Protein AF-B9DJZ1-F1 (afdb_monomer)

Radius of gyration: 31.24 Å; Cα contacts (8 Å, |Δi|>4): 315; chains: 1; bounding box: 60×73×113 Å

Foldseek 3Di:
DDDDDDDDDDDDDDDDPDDDDDDDDDDDDDDDDDDDDDDDDDDDDDDDDDDDDDDDDDDDDDPPDPVVVVVVVVVVVVQQDADDPLRVLLLVLLQLQDPPPDPLDHHLVCCLVQWDKAFDDADPNHTDIAIWGQPAKEFAQPQFVVHAPDDDRNKGKTFIDDRSYPFTWIWIDHQFKIKIFTHPDGHHYPVVGCPDPRMHMDTSVVSCVPVPPVVSSVSSSVRYDYHDPDHDDIDGPVD

Sequence (239 aa):
MKKHQFISLVLGFIVILAGCGKINEQDKENQSSKKTETHQKTTSNKEIDSEKQTTKVSEEENQKKDNIEDKKRKEEIQNNTPLSDQEIKKEVAMMLLNPQLKKQFINGQQLIDGKYPGTWGVEQGKPYEVILEANEYRLSDSRPLPPIYGGPEGMRYFEASPPSGSFATIVGVSREYVCIIGTQSAVVNYEEEINSSLSQQFRVQDLKQNITNQSEINQVMNKITLGNNEVLKPKRIDE

Nearest PDB structures (foldseek):
  7bvh-assembly1_A  TM=5.104E-01  e=4.758E+00  Mycolicibacterium smegmatis MC2 155

Mean predicted aligned error: 16.32 Å

Secondary structure (DSSP, 8-state):
----------------------------------------------------------------SHHHHHHHHHHHHHHTSPPPHHHHHHHHHHHHT-TTS-TTS--HHHHHHTEEEEEEEEETTEEEEEEEE-S-EEEE----SSPPBSPPTT-EEEEEES-SSSSEEEEEE-SSEEEEEEESS---BHHHHHTSTTEEEEEHHHHHHH---HHHHHHHHHHEEE---------BS--

Organism: Staphylococcus carnosus (strain TM300) (NCBI:txid396513)

Solvent-accessible surface area (backbone atoms only — not comparable to full-atom values): 15153 Å² total; per-residue (Å²): 142,82,87,84,81,87,76,86,83,86,82,80,82,82,81,80,84,80,82,80,85,80,84,86,82,82,86,81,90,82,89,80,89,82,83,88,84,88,83,85,88,80,91,88,81,90,82,91,84,87,85,89,82,89,81,89,88,77,90,79,90,85,94,75,64,74,68,54,57,56,48,51,51,49,52,51,55,57,62,66,47,64,74,52,71,69,54,48,36,49,56,50,23,35,52,31,59,36,88,80,54,62,83,69,47,77,38,28,66,31,44,66,72,30,32,42,79,39,73,54,76,66,56,98,89,36,69,39,79,44,55,28,57,26,74,51,38,35,33,15,65,60,65,54,81,62,63,66,39,82,58,68,74,55,52,46,56,20,44,38,22,50,58,51,56,102,34,51,33,38,37,36,44,35,82,60,38,39,34,42,35,52,37,89,65,84,63,46,48,38,66,68,46,57,71,35,93,54,28,45,77,43,50,40,67,58,37,60,70,72,55,67,61,62,68,62,38,50,53,32,26,74,30,46,41,77,48,65,84,75,75,50,72,85,39,64,71,93,114

Structure (mmCIF, N/CA/C/O backbone):
data_AF-B9DJZ1-F1
#
_entry.id   AF-B9DJZ1-F1
#
loop_
_atom_site.group_PDB
_atom_site.id
_atom_site.type_symbol
_atom_site.label_atom_id
_atom_site.label_alt_id
_atom_site.label_comp_id
_atom_site.label_asym_id
_atom_site.label_entity_id
_atom_site.label_seq_id
_atom_site.pdbx_PDB_ins_code
_atom_site.Cartn_x
_atom_site.Cartn_y
_atom_site.Cartn_z
_atom_site.occupancy
_atom_site.B_iso_or_equiv
_atom_site.auth_seq_id
_atom_site.auth_comp_id
_atom_site.auth_asym_id
_atom_site.auth_atom_id
_atom_site.pdbx_PDB_model_num
ATOM 1 N N . MET A 1 1 ? 10.649 -10.522 -57.254 1.00 39.78 1 MET A N 1
ATOM 2 C CA . MET A 1 1 ? 11.953 -11.036 -56.766 1.00 39.78 1 MET A CA 1
ATOM 3 C C . MET A 1 1 ? 12.216 -10.366 -55.421 1.00 39.78 1 MET A C 1
ATOM 5 O O . MET A 1 1 ? 12.102 -9.157 -55.396 1.00 39.78 1 MET A O 1
ATOM 9 N N . LYS A 1 2 ? 12.468 -10.975 -54.262 1.00 43.47 2 LYS A N 1
ATOM 10 C CA . LYS A 1 2 ? 12.562 -12.351 -53.754 1.00 43.47 2 LYS A CA 1
ATOM 11 C C . LYS A 1 2 ? 11.922 -12.303 -52.351 1.00 43.47 2 LYS A C 1
ATOM 13 O O . LYS A 1 2 ? 12.181 -11.362 -51.610 1.00 43.47 2 LYS A O 1
ATOM 18 N N . LYS A 1 3 ? 11.072 -13.272 -52.004 1.00 43.41 3 LYS A N 1
ATOM 19 C CA . LYS A 1 3 ? 10.532 -13.436 -50.645 1.00 43.41 3 LYS A CA 1
ATOM 20 C C . LYS A 1 3 ? 11.503 -14.338 -49.884 1.00 43.41 3 LYS A C 1
ATOM 22 O O . LYS A 1 3 ? 11.683 -15.480 -50.294 1.00 43.41 3 LYS A O 1
ATOM 27 N N . HIS A 1 4 ? 12.133 -13.839 -48.825 1.00 52.62 4 HIS A N 1
ATOM 28 C CA . HIS A 1 4 ? 12.898 -14.681 -47.907 1.00 52.62 4 HIS A CA 1
ATOM 29 C C . HIS A 1 4 ? 11.97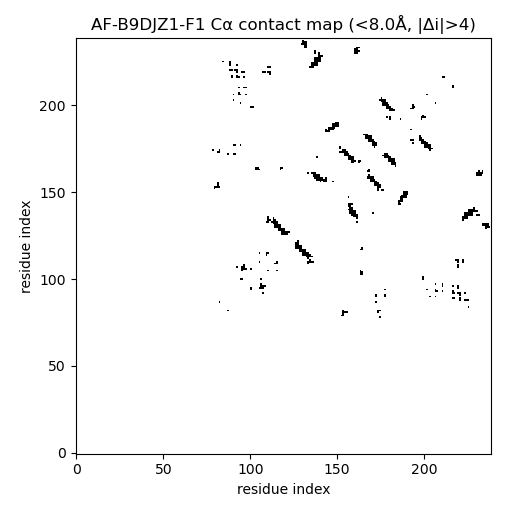2 -15.114 -46.774 1.00 52.62 4 HIS A C 1
ATOM 31 O O . HIS A 1 4 ? 11.590 -14.312 -45.928 1.00 52.62 4 HIS A O 1
ATOM 37 N N . GLN A 1 5 ? 11.563 -16.379 -46.821 1.00 50.19 5 GLN A N 1
ATOM 38 C CA . GLN A 1 5 ? 10.938 -17.056 -45.696 1.00 50.19 5 GLN A CA 1
ATOM 39 C C . GLN A 1 5 ? 12.050 -17.571 -44.785 1.00 50.19 5 GLN A C 1
ATOM 41 O O . GLN A 1 5 ? 12.894 -18.346 -45.229 1.00 50.19 5 GLN A O 1
ATOM 46 N N . PHE A 1 6 ? 12.059 -17.124 -43.532 1.00 54.50 6 PHE A N 1
ATOM 47 C CA . PHE A 1 6 ? 12.869 -17.728 -42.482 1.00 54.50 6 PHE A CA 1
ATOM 48 C C . PHE A 1 6 ? 12.018 -18.783 -41.775 1.00 54.50 6 PHE A C 1
ATOM 50 O O . PHE A 1 6 ? 11.025 -18.472 -41.122 1.00 54.50 6 PHE A O 1
ATOM 57 N N . ILE A 1 7 ? 12.404 -20.038 -41.983 1.00 53.91 7 ILE A N 1
ATOM 58 C CA . ILE A 1 7 ? 11.864 -21.234 -41.343 1.00 53.91 7 ILE A CA 1
ATOM 59 C C . ILE A 1 7 ? 12.799 -21.608 -40.185 1.00 53.91 7 ILE A C 1
ATOM 61 O O . ILE A 1 7 ? 14.007 -21.680 -40.383 1.00 53.91 7 ILE A O 1
ATOM 65 N N . SER A 1 8 ? 12.186 -21.857 -39.022 1.00 47.59 8 SER A N 1
ATOM 66 C CA . SER A 1 8 ? 12.616 -22.655 -37.860 1.00 47.59 8 SER A CA 1
ATOM 67 C C . SER A 1 8 ? 14.035 -22.530 -37.301 1.00 47.59 8 SER A C 1
ATOM 69 O O . SER A 1 8 ? 14.997 -22.947 -37.933 1.00 47.59 8 SER A O 1
ATOM 71 N N . LEU A 1 9 ? 14.108 -22.279 -35.987 1.00 47.25 9 LEU A N 1
ATOM 72 C CA . LEU A 1 9 ? 14.544 -23.338 -35.065 1.00 47.25 9 LEU A CA 1
ATOM 73 C C . LEU A 1 9 ? 14.069 -23.048 -33.629 1.00 47.25 9 LEU A C 1
ATOM 75 O O . LEU A 1 9 ? 14.603 -22.183 -32.941 1.00 47.25 9 LEU A O 1
ATOM 79 N N . VAL A 1 10 ? 13.047 -23.778 -33.179 1.00 50.34 10 VAL A N 1
ATOM 80 C CA . VAL A 1 10 ? 12.665 -23.854 -31.763 1.00 50.34 10 VAL A CA 1
ATOM 81 C C . VAL A 1 10 ? 13.619 -24.847 -31.103 1.00 50.34 10 VAL A C 1
ATOM 83 O O . VAL A 1 10 ? 13.504 -26.052 -31.318 1.00 50.34 10 VAL A O 1
ATOM 86 N N . LEU A 1 11 ? 14.584 -24.347 -30.332 1.00 53.72 11 LEU A N 1
ATOM 87 C CA . LEU A 1 11 ? 15.383 -25.171 -29.427 1.00 53.72 11 LEU A CA 1
ATOM 88 C C . LEU A 1 11 ? 14.584 -25.371 -28.134 1.00 53.72 11 LEU A C 1
ATOM 90 O O . LEU A 1 11 ? 14.497 -24.479 -27.293 1.00 53.72 11 LEU A O 1
ATOM 94 N N . GLY A 1 12 ? 13.967 -26.545 -28.003 1.00 48.62 12 GLY A N 1
ATOM 95 C CA . GLY A 1 12 ? 13.367 -26.999 -26.754 1.00 48.62 12 GLY A CA 1
ATOM 96 C C . GLY A 1 12 ? 14.453 -27.430 -25.772 1.00 48.62 12 GLY A C 1
ATOM 97 O O . GLY A 1 12 ? 15.208 -28.360 -26.050 1.00 48.62 12 GLY A O 1
ATOM 98 N N . PHE A 1 13 ? 14.523 -26.772 -24.617 1.00 51.69 13 PHE A N 1
ATOM 99 C CA . PHE A 1 13 ? 15.303 -27.255 -23.482 1.00 51.69 13 PHE A CA 1
ATOM 100 C C . PHE A 1 13 ? 14.453 -28.244 -22.677 1.00 51.69 13 PHE A C 1
ATOM 102 O O . PHE A 1 13 ? 13.518 -27.856 -21.982 1.00 51.69 13 PHE A O 1
ATOM 109 N N . ILE A 1 14 ? 14.783 -29.533 -22.777 1.00 57.72 14 ILE A N 1
ATOM 110 C CA . ILE A 1 14 ? 14.327 -30.561 -21.836 1.00 57.72 14 ILE A CA 1
ATOM 111 C C . ILE A 1 14 ? 15.231 -30.458 -20.606 1.00 57.72 14 ILE A C 1
ATOM 113 O O . ILE A 1 14 ? 16.405 -30.823 -20.667 1.00 57.72 14 ILE A O 1
ATOM 117 N N . VAL A 1 15 ? 14.700 -29.962 -19.489 1.00 61.41 15 VAL A N 1
ATOM 118 C CA . VAL A 1 15 ? 15.367 -30.071 -18.186 1.00 61.41 15 VAL A CA 1
ATOM 119 C C . VAL A 1 15 ? 14.975 -31.416 -17.580 1.00 61.41 15 VAL A C 1
ATOM 121 O O . VAL A 1 15 ? 13.822 -31.633 -17.214 1.00 61.41 15 VAL A O 1
ATOM 124 N N . ILE A 1 16 ? 15.933 -32.339 -17.502 1.00 55.25 16 ILE A N 1
ATOM 125 C CA . ILE A 1 16 ? 15.782 -33.611 -16.791 1.00 55.25 16 ILE A CA 1
ATOM 126 C C . ILE A 1 16 ? 15.939 -33.325 -15.292 1.00 55.25 16 ILE A C 1
ATOM 128 O O . ILE A 1 16 ? 17.018 -32.950 -14.837 1.00 55.25 16 ILE A O 1
ATOM 132 N N . LEU A 1 17 ? 14.865 -33.519 -14.524 1.00 46.81 17 LEU A N 1
ATOM 133 C CA . LEU A 1 17 ? 14.910 -33.596 -13.064 1.00 46.81 17 LEU A CA 1
ATOM 134 C C . LEU A 1 17 ? 15.586 -34.916 -12.667 1.00 46.81 17 LEU A C 1
ATOM 136 O O . LEU A 1 17 ? 14.957 -35.973 -12.660 1.00 46.81 17 LEU A O 1
ATOM 140 N N . ALA A 1 18 ? 16.876 -34.858 -12.341 1.00 53.06 18 ALA A N 1
ATOM 141 C CA . ALA A 1 18 ? 17.542 -35.935 -11.623 1.00 53.06 18 ALA A CA 1
ATOM 142 C C . ALA A 1 18 ? 17.141 -35.857 -10.144 1.00 53.06 18 ALA A C 1
ATOM 144 O O . ALA A 1 18 ? 17.552 -34.957 -9.412 1.00 53.06 18 ALA A O 1
ATOM 145 N N . GLY A 1 19 ? 16.304 -36.805 -9.724 1.00 38.56 19 GLY A N 1
ATOM 146 C CA . GLY A 1 19 ? 16.016 -37.059 -8.323 1.00 38.56 19 GLY A CA 1
ATOM 147 C C . GLY A 1 19 ? 17.231 -37.648 -7.609 1.00 38.56 19 GLY A C 1
ATOM 148 O O . GLY A 1 19 ? 17.870 -38.571 -8.104 1.00 38.56 19 GLY A O 1
ATOM 149 N N . CYS A 1 20 ? 17.491 -37.151 -6.405 1.00 50.22 20 CYS A N 1
ATOM 150 C CA . CYS A 1 20 ? 18.255 -37.861 -5.388 1.00 50.22 20 CYS A CA 1
ATOM 151 C C . CYS A 1 20 ? 17.404 -37.891 -4.121 1.00 50.22 20 CYS A C 1
ATOM 153 O O . CYS A 1 20 ? 17.513 -37.032 -3.250 1.00 50.22 20 CYS A O 1
ATOM 155 N N . GLY A 1 21 ? 16.533 -38.896 -4.047 1.00 33.62 21 GLY A N 1
ATOM 156 C CA . GLY A 1 21 ? 16.034 -39.376 -2.771 1.00 33.62 21 GLY A CA 1
ATOM 157 C C . GLY A 1 21 ? 17.176 -40.053 -2.017 1.00 33.62 21 GLY A C 1
ATOM 158 O O . GLY A 1 21 ? 17.903 -40.872 -2.577 1.00 33.62 21 GLY A O 1
ATOM 159 N N . LYS A 1 22 ? 17.322 -39.722 -0.737 1.00 39.91 22 LYS A N 1
ATOM 160 C CA . LYS A 1 22 ? 17.949 -40.613 0.238 1.00 39.91 22 LYS A CA 1
ATOM 161 C C . LYS A 1 22 ? 16.953 -40.839 1.361 1.00 39.91 22 LYS A C 1
ATOM 163 O O . LYS A 1 22 ? 16.878 -40.069 2.311 1.00 39.91 22 LYS A O 1
ATOM 168 N N . ILE A 1 23 ? 16.171 -41.897 1.185 1.00 38.16 23 ILE A N 1
ATOM 169 C CA . ILE A 1 23 ? 15.542 -42.628 2.277 1.00 38.16 23 ILE A CA 1
ATOM 170 C C . ILE A 1 23 ? 16.672 -43.457 2.889 1.00 38.16 23 ILE A C 1
ATOM 172 O O . ILE A 1 23 ? 17.231 -44.318 2.215 1.00 38.16 23 ILE A O 1
ATOM 176 N N . ASN A 1 24 ? 17.039 -43.150 4.129 1.00 35.50 24 ASN A N 1
ATOM 177 C CA . ASN A 1 24 ? 17.813 -44.055 4.967 1.00 35.50 24 ASN A CA 1
ATOM 178 C C . ASN A 1 24 ? 16.859 -44.581 6.033 1.00 35.50 24 ASN A C 1
ATOM 180 O O . ASN A 1 24 ? 16.570 -43.894 7.010 1.00 35.50 24 ASN A O 1
ATOM 184 N N . GLU A 1 25 ? 16.388 -45.800 5.818 1.00 36.09 25 GLU A N 1
ATOM 185 C CA . GLU A 1 25 ? 15.765 -46.633 6.831 1.00 36.09 25 GLU A CA 1
ATOM 186 C C . GLU A 1 25 ? 16.640 -47.885 6.933 1.00 36.09 25 GLU A C 1
ATOM 188 O O . GLU A 1 25 ? 16.890 -48.556 5.931 1.00 36.09 25 GLU A O 1
ATOM 193 N N . GLN A 1 26 ? 17.180 -48.148 8.123 1.00 35.53 26 GLN A N 1
ATOM 194 C CA . GLN A 1 26 ? 17.700 -49.464 8.467 1.00 35.53 26 GLN A CA 1
ATOM 195 C C . GLN A 1 26 ? 17.539 -49.698 9.973 1.00 35.53 26 GLN A C 1
ATOM 197 O O . GLN A 1 26 ? 18.271 -49.149 10.793 1.00 35.53 26 GLN A O 1
ATOM 202 N N . ASP A 1 27 ? 16.499 -50.472 10.275 1.00 34.44 27 ASP A N 1
ATOM 203 C CA . ASP A 1 27 ? 16.384 -51.556 11.252 1.00 34.44 27 ASP A CA 1
ATOM 204 C C . ASP A 1 27 ? 17.130 -51.475 12.593 1.00 34.44 27 ASP A C 1
ATOM 206 O O . ASP A 1 27 ? 18.361 -51.515 12.659 1.00 34.44 27 ASP A O 1
ATOM 210 N N . LYS A 1 28 ? 16.353 -51.626 13.678 1.00 32.50 28 LYS A N 1
ATOM 211 C CA . LYS A 1 28 ? 16.406 -52.842 14.517 1.00 32.50 28 LYS A CA 1
ATOM 212 C C . LYS A 1 28 ? 15.246 -52.922 15.518 1.00 32.50 28 LYS A C 1
ATOM 214 O O . LYS A 1 28 ? 15.092 -52.068 16.387 1.00 32.50 28 LYS A O 1
ATOM 219 N N . GLU A 1 29 ? 14.490 -54.014 15.416 1.00 30.55 29 GLU A N 1
ATOM 220 C CA . GLU A 1 29 ? 13.636 -54.569 16.469 1.00 30.55 29 GLU A CA 1
ATOM 221 C C . GLU A 1 29 ? 14.440 -54.902 17.739 1.00 30.55 29 GLU A C 1
ATOM 223 O O . GLU A 1 29 ? 15.530 -55.474 17.666 1.00 30.55 29 GLU A O 1
ATOM 228 N N . ASN A 1 30 ? 13.843 -54.654 18.910 1.00 28.56 30 ASN A N 1
ATOM 229 C CA . ASN A 1 30 ? 13.606 -55.721 19.886 1.00 28.56 30 ASN A CA 1
ATOM 230 C C . ASN A 1 30 ? 12.530 -55.336 20.919 1.00 28.56 30 ASN A C 1
ATOM 232 O O . ASN A 1 30 ? 12.443 -54.203 21.385 1.00 28.56 30 ASN A O 1
ATOM 236 N N . GLN A 1 31 ? 11.703 -56.334 21.230 1.00 31.59 31 GLN A N 1
ATOM 237 C CA . GLN A 1 31 ? 10.525 -56.351 22.100 1.00 31.59 31 GLN A CA 1
ATOM 238 C C . GLN A 1 31 ? 10.774 -55.885 23.546 1.00 31.59 31 GLN A C 1
ATOM 240 O O . GLN A 1 31 ? 11.808 -56.194 24.129 1.00 31.59 31 GLN A O 1
ATOM 245 N N . SER A 1 32 ? 9.743 -55.315 24.191 1.00 27.47 32 SER A N 1
ATOM 246 C CA . SER A 1 32 ? 8.951 -56.030 25.220 1.00 27.47 32 SER A CA 1
ATOM 247 C C . SER A 1 32 ? 8.020 -55.091 26.011 1.00 27.47 32 SER A C 1
ATOM 249 O O . SER A 1 32 ? 8.503 -54.238 26.742 1.00 27.47 32 SER A O 1
ATOM 251 N N . SER A 1 33 ? 6.703 -55.375 25.960 1.00 26.70 33 SER A N 1
ATOM 252 C CA . SER A 1 33 ? 5.697 -55.295 27.057 1.00 26.70 33 SER A CA 1
ATOM 253 C C . SER A 1 33 ? 5.501 -53.949 27.805 1.00 26.70 33 SER A C 1
ATOM 255 O O . SER A 1 33 ? 6.446 -53.387 28.326 1.00 26.70 33 SER A O 1
ATOM 257 N N . LYS A 1 34 ? 4.302 -53.420 28.088 1.00 27.66 34 LYS A N 1
ATOM 258 C CA . LYS A 1 34 ? 3.090 -54.085 28.593 1.00 27.66 34 LYS A CA 1
ATOM 259 C C . LYS A 1 34 ? 1.947 -53.051 28.751 1.00 27.66 34 LYS A C 1
ATOM 261 O O . LYS A 1 34 ? 2.174 -51.981 29.298 1.00 27.66 34 LYS A O 1
ATOM 266 N N . LYS A 1 35 ? 0.733 -53.477 28.376 1.00 27.80 35 LYS A N 1
ATOM 267 C CA . LYS A 1 35 ? -0.613 -53.141 28.900 1.00 27.80 35 LYS A CA 1
ATOM 268 C C . LYS A 1 35 ? -1.135 -51.692 28.924 1.00 27.80 35 LYS A C 1
ATOM 270 O O . LYS A 1 35 ? -0.899 -50.925 29.849 1.00 27.80 35 LYS A O 1
ATOM 275 N N . THR A 1 36 ? -2.073 -51.462 28.008 1.00 30.91 36 THR A N 1
ATOM 276 C CA . THR A 1 36 ? -3.336 -50.741 28.224 1.00 30.91 36 THR A CA 1
ATOM 277 C C . THR A 1 36 ? -4.298 -51.627 29.024 1.00 30.91 36 THR A C 1
ATOM 279 O O . THR A 1 36 ? -4.419 -52.809 28.710 1.00 30.91 36 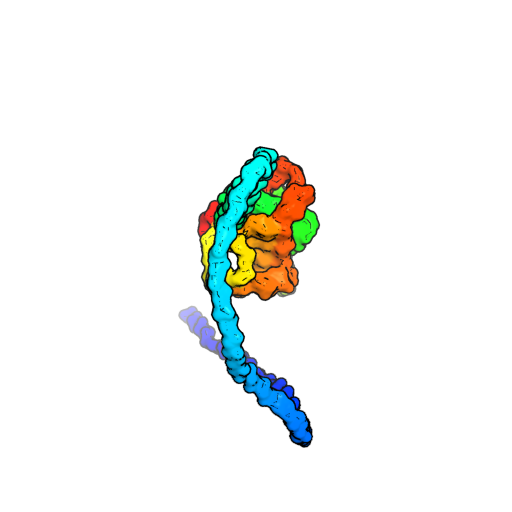THR A O 1
ATOM 282 N N . GLU A 1 37 ? -5.014 -51.081 30.008 1.00 29.36 37 GLU A N 1
ATOM 283 C CA . GLU A 1 37 ? -6.254 -51.687 30.513 1.00 29.36 37 GLU A CA 1
ATOM 284 C C . GLU A 1 37 ? -7.189 -50.602 31.071 1.00 29.36 37 GLU A C 1
ATOM 286 O O . GLU A 1 37 ? -6.904 -49.918 32.051 1.00 29.36 37 GLU A O 1
ATOM 291 N N . THR A 1 38 ? -8.306 -50.443 30.368 1.00 29.81 38 THR A N 1
ATOM 292 C CA . THR A 1 38 ? -9.539 -49.773 30.774 1.00 29.81 38 THR A CA 1
ATOM 293 C C . THR A 1 38 ? -10.259 -50.638 31.809 1.00 29.81 38 THR A C 1
ATOM 295 O O . THR A 1 38 ? -10.368 -51.844 31.605 1.00 29.81 38 THR A O 1
ATOM 298 N N . HIS A 1 39 ? -10.843 -50.043 32.853 1.00 30.72 39 HIS A N 1
ATOM 299 C CA . HIS A 1 39 ? -11.894 -50.703 33.631 1.00 30.72 39 HIS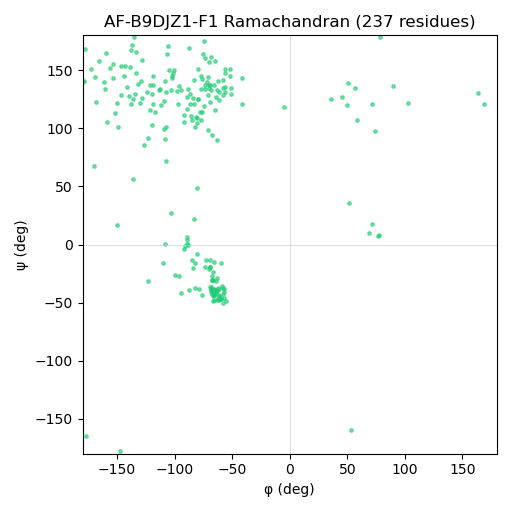 A CA 1
ATOM 300 C C . HIS A 1 39 ? -13.046 -49.751 33.979 1.00 30.72 39 HIS A C 1
ATOM 302 O O . HIS A 1 39 ? -12.874 -48.722 34.624 1.00 30.72 39 HIS A O 1
ATOM 308 N N . GLN A 1 40 ? -14.231 -50.151 33.516 1.00 29.47 40 GLN A N 1
ATOM 309 C CA . GLN A 1 40 ? -15.565 -49.735 33.949 1.00 29.47 40 GLN A CA 1
ATOM 310 C C . GLN A 1 40 ? -16.065 -50.609 35.119 1.00 29.47 40 GLN A C 1
ATOM 312 O O . GLN A 1 40 ? -15.552 -51.713 35.308 1.00 29.47 40 GLN A O 1
ATOM 317 N N . LYS A 1 41 ? -17.187 -50.146 35.719 1.00 28.94 41 LYS A N 1
ATOM 318 C CA . LYS A 1 41 ? -18.134 -50.757 36.698 1.00 28.94 41 LYS A CA 1
ATOM 319 C C . LYS A 1 41 ? -17.776 -50.540 38.185 1.00 28.94 41 LYS A C 1
ATOM 321 O O . LYS A 1 41 ? -16.622 -50.684 38.544 1.00 28.94 41 LYS A O 1
ATOM 326 N N . THR A 1 42 ? -18.685 -50.213 39.120 1.00 27.34 42 THR A N 1
ATOM 327 C CA . TH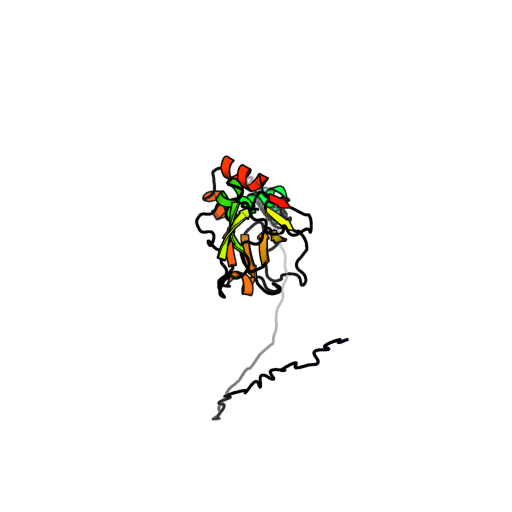R A 1 42 ? -20.174 -50.223 39.188 1.00 27.34 42 THR A CA 1
ATOM 328 C C . THR A 1 42 ? -20.650 -49.552 40.509 1.00 27.34 42 THR A C 1
ATOM 330 O O . THR A 1 42 ? -19.923 -49.686 41.483 1.00 27.34 42 THR A O 1
ATOM 333 N N . THR A 1 43 ? -21.857 -48.932 40.517 1.00 27.05 43 THR A N 1
ATOM 334 C CA . THR A 1 43 ? -22.996 -48.988 41.512 1.00 27.05 43 THR A CA 1
ATOM 335 C C . THR A 1 43 ? -22.697 -48.757 43.021 1.00 27.05 43 THR A C 1
ATOM 337 O O . THR A 1 43 ? -21.734 -49.301 43.525 1.00 27.05 43 THR A O 1
ATOM 340 N N . SER A 1 44 ? -23.439 -48.043 43.890 1.00 27.23 44 SER A N 1
ATOM 341 C CA . SER A 1 44 ? -24.884 -47.800 44.142 1.00 27.23 44 SER A CA 1
ATOM 342 C C . SER A 1 44 ? -24.988 -46.794 45.333 1.00 27.23 44 SER A C 1
ATOM 344 O O . SER A 1 44 ? -24.120 -46.860 46.197 1.00 27.23 44 SER A O 1
ATOM 346 N N . ASN A 1 45 ? -25.879 -45.789 45.422 1.00 30.36 45 ASN A N 1
ATOM 347 C CA . ASN A 1 45 ? -27.200 -45.730 46.118 1.00 30.36 45 ASN A CA 1
ATOM 348 C C . ASN A 1 45 ? -27.583 -44.216 46.239 1.00 30.36 45 ASN A C 1
ATOM 350 O O . ASN A 1 45 ? -26.679 -43.418 46.464 1.00 30.36 45 ASN A O 1
ATOM 354 N N . LYS A 1 46 ? -28.790 -43.721 45.876 1.00 31.00 46 LYS A N 1
ATOM 355 C CA . LYS A 1 46 ? -30.034 -43.528 46.693 1.00 31.00 46 LYS A CA 1
ATOM 356 C C . LYS A 1 46 ? -29.768 -42.795 48.034 1.00 31.00 46 LYS A C 1
ATOM 358 O O . LYS A 1 46 ? -28.936 -43.288 48.776 1.00 31.00 46 LYS A O 1
ATOM 363 N N . GLU A 1 47 ? -30.327 -41.624 48.390 1.00 29.00 47 GLU A N 1
ATOM 364 C CA . GLU A 1 47 ? -31.730 -41.130 48.478 1.00 29.00 47 GLU A CA 1
ATOM 365 C C . GLU A 1 47 ? -31.782 -39.571 48.485 1.00 29.00 47 GLU A C 1
ATOM 367 O O . GLU A 1 47 ? -30.891 -38.923 49.021 1.00 29.00 47 GLU A O 1
ATOM 372 N N . ILE A 1 48 ? -32.656 -38.932 47.694 1.00 31.97 48 ILE A N 1
ATOM 373 C CA . ILE A 1 48 ? -33.816 -38.072 48.064 1.00 31.97 48 ILE A CA 1
ATOM 374 C C . ILE A 1 48 ? -34.141 -37.962 49.573 1.00 31.97 48 ILE A C 1
ATOM 376 O O . ILE A 1 48 ? -34.584 -38.951 50.136 1.00 31.97 48 ILE A O 1
ATOM 380 N N . ASP A 1 49 ? -34.078 -36.763 50.175 1.00 27.56 49 ASP A N 1
ATOM 381 C CA . ASP A 1 49 ? -35.296 -36.040 50.600 1.00 27.56 49 ASP A CA 1
ATOM 382 C C . ASP A 1 49 ? -35.062 -34.556 50.949 1.00 27.56 49 ASP A C 1
ATOM 384 O O . ASP A 1 49 ? -33.954 -34.088 51.207 1.00 27.56 49 ASP A O 1
ATOM 388 N N . SER A 1 50 ? -36.172 -33.837 50.873 1.00 33.62 50 SER A N 1
ATOM 389 C CA . SER A 1 50 ? -36.418 -32.409 50.998 1.00 33.62 50 SER A CA 1
ATOM 390 C C . SER A 1 50 ? -36.470 -31.958 52.459 1.00 33.62 50 SER A C 1
ATOM 392 O O . SER A 1 50 ? -36.996 -32.694 53.278 1.00 33.62 50 SER A O 1
ATOM 394 N N . GLU A 1 51 ? -36.106 -30.704 52.763 1.00 29.84 51 GLU A N 1
ATOM 395 C CA . GLU A 1 51 ? -36.968 -29.829 53.581 1.00 29.84 51 GLU A CA 1
ATOM 396 C C . GLU A 1 51 ? -36.521 -28.357 53.605 1.00 29.84 51 GLU A C 1
ATOM 398 O O . GLU A 1 51 ? -35.345 -28.005 53.551 1.00 29.84 51 GLU A O 1
ATOM 403 N N . LYS A 1 52 ? -37.538 -27.491 53.634 1.00 33.72 52 LYS A N 1
ATOM 404 C CA . LYS A 1 52 ? -37.494 -26.027 53.628 1.00 33.72 52 LYS A CA 1
ATOM 405 C C . LYS A 1 52 ? -36.964 -25.470 54.949 1.00 33.72 52 LYS A C 1
ATOM 407 O O . LYS A 1 52 ? -37.463 -25.850 56.001 1.00 33.72 52 LYS A O 1
ATOM 412 N N . GLN A 1 53 ? -36.204 -24.375 54.881 1.00 31.52 53 GLN A N 1
ATOM 413 C CA . GLN A 1 53 ? -36.389 -23.291 55.846 1.00 31.52 53 GLN A CA 1
ATOM 414 C C . GLN A 1 53 ? -36.038 -21.921 55.257 1.00 31.52 53 GLN A C 1
ATOM 416 O O . GLN A 1 53 ? -34.946 -21.669 54.760 1.00 31.52 53 GLN A O 1
ATOM 421 N N . THR A 1 54 ? -37.036 -21.046 55.290 1.00 32.84 54 THR A N 1
ATOM 422 C CA . THR A 1 54 ? -36.989 -19.618 54.986 1.00 32.84 54 THR A CA 1
ATOM 423 C C . THR A 1 54 ? -36.369 -18.829 56.134 1.00 32.84 54 THR A C 1
ATOM 425 O O . THR A 1 54 ? -36.881 -18.933 57.247 1.00 32.84 54 THR A O 1
ATOM 428 N N . THR A 1 55 ? -35.451 -17.908 55.829 1.00 31.25 55 THR A N 1
ATOM 429 C CA . THR A 1 55 ? -35.307 -16.655 56.590 1.00 31.25 55 THR A CA 1
ATOM 430 C C . THR A 1 55 ? -34.876 -15.522 55.653 1.00 31.25 55 THR A C 1
ATOM 432 O O . THR A 1 55 ? -33.952 -15.674 54.861 1.00 31.25 55 THR A O 1
ATOM 435 N N . LYS A 1 56 ? -35.621 -14.412 55.710 1.00 36.19 56 LYS A N 1
ATOM 436 C CA . LYS A 1 56 ? -35.405 -13.136 55.003 1.00 36.19 56 LYS A CA 1
ATOM 437 C C . LYS A 1 56 ? -34.253 -12.321 55.625 1.00 36.19 56 LYS A C 1
ATOM 439 O O . LYS A 1 56 ? -33.837 -12.640 56.734 1.00 36.19 56 LYS A O 1
ATOM 444 N N . VAL A 1 57 ? -33.943 -11.196 54.950 1.00 30.75 57 VAL A N 1
ATOM 445 C CA . VAL A 1 57 ? -33.065 -10.034 55.272 1.00 30.75 57 VAL A CA 1
ATOM 446 C C . VAL A 1 57 ? -31.732 -10.137 54.502 1.00 30.75 57 VAL A C 1
ATOM 448 O O . VAL A 1 57 ? -31.069 -11.155 54.620 1.00 30.75 57 VAL A O 1
ATOM 451 N N . SER A 1 58 ? -31.276 -9.206 53.655 1.00 28.91 58 SER A N 1
ATOM 452 C CA . SER A 1 58 ? -31.624 -7.810 53.315 1.00 28.91 58 SER A CA 1
ATOM 453 C C . SER A 1 58 ? -31.061 -7.450 51.922 1.00 28.91 58 SER A C 1
ATOM 455 O O . SER A 1 58 ? -30.202 -8.159 51.402 1.00 28.91 58 SER A O 1
ATOM 457 N N . GLU A 1 59 ? -31.554 -6.342 51.357 1.00 36.16 59 GLU A N 1
ATOM 458 C CA . GLU A 1 59 ? -30.985 -5.535 50.257 1.00 36.16 59 GLU A CA 1
ATOM 459 C C . GLU A 1 59 ? -29.455 -5.363 50.428 1.00 36.16 59 GLU A C 1
ATOM 461 O O . GLU A 1 59 ? -28.968 -5.344 51.554 1.00 36.16 59 GLU A O 1
ATOM 466 N N . GLU A 1 60 ? -28.603 -5.356 49.400 1.00 36.31 60 GLU A N 1
ATOM 467 C CA . GLU A 1 60 ? -28.463 -4.358 48.332 1.00 36.31 60 GLU A CA 1
ATOM 468 C C . GLU A 1 60 ? -27.359 -4.842 47.347 1.00 36.31 60 GLU A C 1
ATOM 470 O O . GLU A 1 60 ? -26.598 -5.753 47.662 1.00 36.31 60 GLU A O 1
ATOM 475 N N . GLU A 1 61 ? -27.247 -4.201 46.178 1.00 40.09 61 GLU A N 1
ATOM 476 C CA . GLU A 1 61 ? -26.172 -4.341 45.169 1.00 40.09 61 GLU A CA 1
ATOM 477 C C . GLU A 1 61 ? -26.140 -5.611 44.297 1.00 40.09 61 GLU A C 1
ATOM 479 O O . GLU A 1 61 ? -25.532 -6.622 44.632 1.00 40.09 61 GLU A O 1
ATOM 484 N N . ASN A 1 62 ? -26.679 -5.508 43.073 1.00 37.72 62 ASN A N 1
ATOM 485 C CA . ASN A 1 62 ? -26.015 -6.026 41.862 1.00 37.72 62 ASN A CA 1
ATOM 486 C C . ASN A 1 62 ? -26.729 -5.555 40.579 1.00 37.72 62 ASN A C 1
ATOM 488 O O . ASN A 1 62 ? -27.282 -6.344 39.820 1.00 37.72 62 ASN A O 1
ATOM 492 N N . GLN A 1 63 ? -26.678 -4.252 40.291 1.00 42.25 63 GLN A N 1
ATOM 493 C CA . GLN A 1 63 ? -26.914 -3.725 38.938 1.00 42.25 63 GLN A CA 1
ATOM 494 C C . GLN A 1 63 ? -25.584 -3.250 38.345 1.00 42.25 63 GLN A C 1
ATOM 496 O O . GLN A 1 63 ? -25.299 -2.060 38.259 1.00 42.25 63 GLN A O 1
ATOM 501 N N . LYS A 1 64 ? -24.708 -4.197 37.989 1.00 45.88 64 LYS A N 1
ATOM 502 C CA . LYS A 1 64 ? -23.462 -3.891 37.258 1.00 45.88 64 LYS A CA 1
ATOM 503 C C . LYS A 1 64 ? -22.969 -5.016 36.340 1.00 45.88 64 LYS A C 1
ATOM 505 O O . LYS A 1 64 ? -21.813 -4.988 35.928 1.00 45.88 64 LYS A O 1
ATOM 510 N N . LYS A 1 65 ? -23.819 -5.997 36.009 1.00 44.91 65 LYS A N 1
ATOM 511 C CA . LYS A 1 65 ? -23.465 -7.087 35.077 1.00 44.91 65 LYS A CA 1
ATOM 512 C C . LYS A 1 65 ? -23.985 -6.886 33.649 1.00 44.91 65 LYS A C 1
ATOM 514 O O . LYS A 1 65 ? -23.286 -7.286 32.725 1.00 44.91 65 LYS A O 1
ATOM 519 N N . ASP A 1 66 ? -25.074 -6.144 33.449 1.00 44.38 66 ASP A N 1
ATOM 520 C CA . ASP A 1 66 ? -25.675 -5.991 32.109 1.00 44.38 66 ASP A CA 1
ATOM 521 C C . ASP A 1 66 ? -24.876 -5.087 31.149 1.00 44.38 66 ASP A C 1
ATOM 523 O O . ASP A 1 66 ? -24.985 -5.213 29.935 1.00 44.38 66 ASP A O 1
ATOM 527 N N . ASN A 1 67 ? -23.987 -4.222 31.652 1.00 50.06 67 ASN A N 1
ATOM 528 C CA . ASN A 1 67 ? -23.205 -3.315 30.796 1.00 50.06 67 ASN A CA 1
ATOM 529 C C . ASN A 1 67 ? -21.917 -3.927 30.213 1.00 50.06 67 ASN A C 1
ATOM 531 O O . ASN A 1 67 ? -21.314 -3.324 29.326 1.00 50.06 67 ASN A O 1
ATOM 535 N N . ILE A 1 68 ? -21.452 -5.081 30.706 1.00 54.44 68 ILE A N 1
ATOM 536 C CA . ILE A 1 68 ? -20.208 -5.704 30.212 1.00 54.44 68 ILE A CA 1
ATOM 537 C C . ILE A 1 68 ? -20.500 -6.611 29.014 1.00 54.44 68 ILE A C 1
ATOM 539 O O . ILE A 1 68 ? -19.738 -6.597 28.048 1.00 54.44 68 ILE A O 1
ATOM 543 N N . GLU A 1 69 ? -21.609 -7.352 29.043 1.00 52.75 69 GLU A N 1
ATOM 544 C CA . GLU A 1 69 ? -22.024 -8.211 27.928 1.00 52.75 69 GLU A CA 1
ATOM 545 C C . GLU A 1 69 ? -22.435 -7.400 26.700 1.00 52.75 69 GLU A C 1
ATOM 547 O O . GLU A 1 69 ? -21.978 -7.706 25.603 1.00 52.75 69 GLU A O 1
ATOM 552 N N . ASP A 1 70 ? -23.182 -6.306 26.869 1.00 51.88 70 ASP A N 1
ATOM 553 C CA . ASP A 1 70 ? -23.556 -5.441 25.744 1.00 51.88 70 ASP A CA 1
ATOM 554 C C . ASP A 1 70 ? -22.362 -4.697 25.136 1.00 51.88 70 ASP A C 1
ATOM 556 O O . ASP A 1 70 ? -22.341 -4.433 23.932 1.00 51.88 70 ASP A O 1
ATOM 560 N N . LYS A 1 71 ? -21.342 -4.371 25.940 1.00 52.09 71 LYS A N 1
ATOM 561 C CA . LYS A 1 71 ? -20.118 -3.726 25.450 1.00 52.09 71 LYS A CA 1
ATOM 562 C C . LYS A 1 71 ? -19.205 -4.721 24.734 1.00 52.09 71 LYS A C 1
ATOM 564 O O . LYS A 1 71 ? -18.759 -4.414 23.636 1.00 52.09 71 LYS A O 1
ATOM 569 N N . LYS A 1 72 ? -19.024 -5.931 25.282 1.00 54.09 72 LYS A N 1
ATOM 570 C CA . LYS A 1 72 ? -18.316 -7.030 24.602 1.00 54.09 72 LYS A CA 1
ATOM 571 C C . LYS A 1 72 ? -19.006 -7.443 23.308 1.00 54.09 72 LYS A C 1
ATOM 573 O O . LYS A 1 72 ? -18.337 -7.583 22.296 1.00 54.09 72 LYS A O 1
ATOM 578 N N . ARG A 1 73 ? -20.335 -7.566 23.313 1.00 50.12 73 ARG A N 1
ATOM 579 C CA . ARG A 1 73 ? -21.118 -7.908 22.120 1.00 50.12 73 ARG A CA 1
ATOM 580 C C . ARG A 1 73 ? -21.053 -6.795 21.070 1.00 50.12 73 ARG A C 1
ATOM 582 O O . ARG A 1 73 ? -20.930 -7.094 19.889 1.00 50.12 73 ARG A O 1
ATOM 589 N N . LYS A 1 74 ? -21.093 -5.514 21.462 1.00 51.88 74 LYS A N 1
ATOM 590 C CA . LYS A 1 74 ? -20.882 -4.389 20.529 1.00 51.88 74 LYS A CA 1
ATOM 591 C C . LYS A 1 74 ? -19.456 -4.344 19.980 1.00 51.88 74 LYS A C 1
ATOM 593 O O . LYS A 1 74 ? -19.308 -4.109 18.788 1.00 51.88 74 LYS A O 1
ATOM 598 N N . GLU A 1 75 ? -18.440 -4.594 20.804 1.00 57.41 75 GLU A N 1
ATOM 599 C CA . GLU A 1 75 ? -17.038 -4.674 20.372 1.00 57.41 75 GLU A CA 1
ATOM 600 C C . GLU A 1 75 ? -16.804 -5.874 19.429 1.00 57.41 75 GLU A C 1
ATOM 602 O O . GLU A 1 75 ? -16.191 -5.694 18.382 1.00 57.41 75 GLU A O 1
ATOM 607 N N . GLU A 1 76 ? -17.369 -7.056 19.704 1.00 55.75 76 GLU A N 1
ATOM 608 C CA . GLU A 1 76 ? -17.335 -8.225 18.800 1.00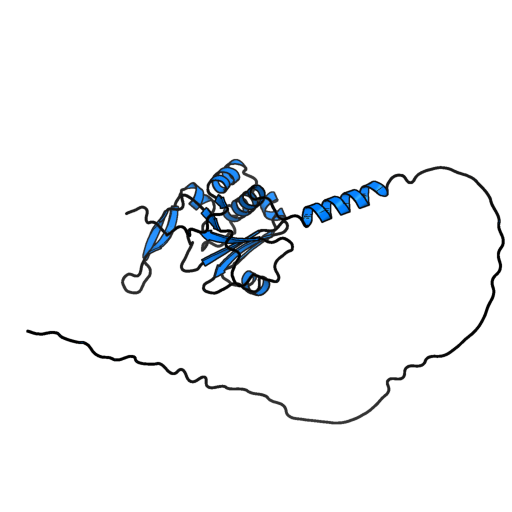 55.75 76 GLU A CA 1
ATOM 609 C C . GLU A 1 76 ? -18.050 -7.961 17.466 1.00 55.75 76 GLU A C 1
ATOM 611 O O . GLU A 1 76 ? -17.495 -8.225 16.401 1.00 55.75 76 GLU A O 1
ATOM 616 N N . ILE A 1 77 ? -19.259 -7.386 17.488 1.00 57.34 77 ILE A N 1
ATOM 617 C CA . ILE A 1 77 ? -20.005 -7.060 16.259 1.00 57.34 77 ILE A CA 1
ATOM 618 C C . ILE A 1 77 ? -19.245 -6.020 15.422 1.00 57.34 77 ILE A C 1
ATOM 620 O O . ILE A 1 77 ? -19.191 -6.117 14.193 1.00 57.34 77 ILE A O 1
ATOM 624 N N . GLN A 1 78 ? -18.640 -5.026 16.075 1.00 60.00 78 GLN A N 1
ATOM 625 C CA . GLN A 1 78 ? -17.875 -3.987 15.395 1.00 60.00 78 GLN A CA 1
ATOM 626 C C . GLN A 1 78 ? -16.577 -4.553 14.805 1.00 60.00 78 GLN A C 1
ATOM 628 O O . GLN A 1 78 ? -16.230 -4.182 13.687 1.00 60.00 78 GLN A O 1
ATOM 633 N N . ASN A 1 79 ? -15.926 -5.504 15.484 1.00 60.78 79 ASN A N 1
ATOM 634 C CA . ASN A 1 79 ? -14.717 -6.172 15.000 1.00 60.78 79 ASN A CA 1
ATOM 635 C C . ASN A 1 79 ? -14.961 -7.074 13.778 1.00 60.78 79 ASN A C 1
ATOM 637 O O . ASN A 1 79 ? -14.100 -7.141 12.905 1.00 60.78 79 ASN A O 1
ATOM 641 N N . ASN A 1 80 ? -16.154 -7.662 13.651 1.00 64.31 80 ASN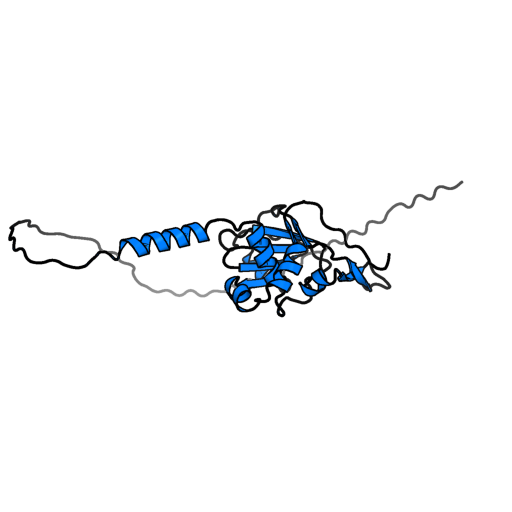 A N 1
ATOM 642 C CA . ASN A 1 80 ? -16.474 -8.592 12.557 1.00 64.31 80 ASN A CA 1
ATOM 643 C C . ASN A 1 80 ? -17.096 -7.909 11.328 1.00 64.31 80 ASN A C 1
ATOM 645 O O . ASN A 1 80 ? -17.356 -8.551 10.309 1.00 64.31 80 ASN A O 1
ATOM 649 N N . THR A 1 81 ? -17.346 -6.599 11.397 1.00 74.69 81 THR A N 1
ATOM 650 C CA . THR A 1 81 ? -17.873 -5.842 10.256 1.00 74.69 81 THR A CA 1
ATOM 651 C C . THR A 1 81 ? -16.719 -5.368 9.362 1.00 74.69 81 THR A C 1
ATOM 653 O O . THR A 1 81 ? -15.806 -4.713 9.888 1.00 74.69 81 THR A O 1
ATOM 656 N N . PRO A 1 82 ? -16.763 -5.609 8.032 1.00 77.19 82 PRO A N 1
ATOM 657 C CA . PRO A 1 82 ? -15.761 -5.096 7.100 1.00 77.19 82 PRO A CA 1
ATOM 658 C C . PRO A 1 82 ? -15.548 -3.588 7.253 1.00 77.19 82 PRO A C 1
ATOM 660 O O . PRO A 1 82 ? -16.488 -2.841 7.533 1.00 77.19 82 PRO A O 1
ATOM 663 N N . LEU A 1 83 ? -14.308 -3.139 7.063 1.00 90.88 83 LEU A N 1
ATOM 664 C CA . LEU A 1 83 ? -13.985 -1.714 7.057 1.00 90.88 83 LEU A CA 1
ATOM 665 C C . LEU A 1 83 ? -14.716 -0.996 5.915 1.00 90.88 83 LEU A C 1
ATOM 667 O O . LEU A 1 83 ? -14.791 -1.505 4.791 1.00 90.88 83 LEU A O 1
ATOM 671 N N . SER A 1 84 ? -15.197 0.214 6.199 1.00 93.56 84 SER A N 1
ATOM 672 C CA . SER A 1 84 ? -15.657 1.142 5.167 1.00 93.56 84 SER A CA 1
ATOM 673 C C . SER A 1 84 ? -14.501 1.575 4.265 1.00 93.56 84 SER A C 1
ATOM 675 O O . SER A 1 84 ? -13.334 1.558 4.661 1.00 93.56 84 SER A O 1
ATOM 677 N N . ASP A 1 85 ? -14.820 2.036 3.058 1.00 94.50 85 ASP A N 1
ATOM 678 C CA . ASP A 1 85 ? -13.805 2.498 2.108 1.00 94.50 85 ASP A CA 1
ATOM 679 C C . ASP A 1 85 ? -12.966 3.656 2.669 1.00 94.50 85 ASP A C 1
ATOM 681 O O . ASP A 1 85 ? -11.760 3.715 2.445 1.00 94.50 85 ASP A O 1
ATOM 685 N N . GLN A 1 86 ? -13.573 4.553 3.452 1.00 96.31 86 GLN A N 1
ATOM 686 C CA . GLN A 1 86 ? -12.848 5.646 4.102 1.00 96.31 86 GLN A CA 1
ATOM 687 C C . GLN A 1 86 ? -11.897 5.140 5.193 1.00 96.31 86 GLN A C 1
ATOM 689 O O . GLN A 1 86 ? -10.773 5.636 5.291 1.00 96.31 86 GLN A O 1
ATOM 694 N N . GLU A 1 87 ? -12.314 4.152 5.993 1.00 96.94 87 GLU A N 1
ATOM 695 C CA . GLU A 1 87 ? -11.410 3.501 6.945 1.00 96.94 87 GLU A CA 1
ATOM 696 C C . GLU A 1 87 ? -10.242 2.846 6.197 1.00 96.94 87 GLU A C 1
ATOM 698 O O . GLU A 1 87 ? -9.094 3.105 6.542 1.00 96.94 87 GLU A O 1
ATOM 703 N N . ILE A 1 88 ? -10.500 2.104 5.115 1.00 97.25 88 ILE A N 1
ATOM 704 C CA . ILE A 1 88 ? -9.449 1.451 4.319 1.00 97.25 88 ILE A CA 1
ATOM 705 C C . ILE A 1 88 ? -8.434 2.464 3.792 1.00 97.25 88 ILE A C 1
ATOM 707 O O . ILE A 1 88 ? -7.235 2.281 4.005 1.00 97.25 88 ILE A O 1
ATOM 711 N N . LYS A 1 89 ? -8.884 3.556 3.155 1.00 97.94 89 LYS A N 1
ATOM 712 C CA . LYS A 1 89 ? -7.961 4.596 2.664 1.00 97.94 89 LYS A CA 1
ATOM 713 C C . LYS A 1 89 ? -7.103 5.159 3.787 1.00 97.94 89 LYS A C 1
ATOM 715 O O . LYS A 1 89 ? -5.916 5.390 3.581 1.00 97.94 89 LYS A O 1
ATOM 720 N N . LYS A 1 90 ? -7.690 5.381 4.966 1.00 98.44 90 LYS A N 1
ATOM 721 C CA . LYS A 1 90 ? -6.969 5.915 6.121 1.00 98.44 90 LYS A CA 1
ATOM 722 C C . LYS A 1 90 ? -5.907 4.939 6.626 1.00 98.44 90 LYS A C 1
ATOM 724 O O . LYS A 1 90 ? -4.770 5.355 6.838 1.00 98.44 90 LYS A O 1
ATOM 729 N N . GLU A 1 91 ? -6.253 3.663 6.797 1.00 98.44 91 GLU A N 1
ATOM 730 C CA . GLU A 1 91 ? -5.303 2.648 7.267 1.00 98.44 91 GLU A CA 1
ATOM 731 C C . GLU A 1 91 ? -4.152 2.447 6.263 1.00 98.44 91 GLU A C 1
ATOM 733 O O . GLU A 1 91 ? -2.984 2.406 6.654 1.00 98.44 91 GLU A O 1
ATOM 738 N N . VAL A 1 92 ? -4.452 2.433 4.958 1.00 98.56 92 VAL A N 1
ATOM 739 C CA . VAL A 1 92 ? -3.428 2.362 3.902 1.00 98.56 92 VAL A CA 1
ATOM 740 C C . VAL A 1 92 ? -2.567 3.625 3.877 1.00 98.56 92 VAL A C 1
ATOM 742 O O . VAL A 1 92 ? -1.347 3.517 3.823 1.00 98.56 92 VAL A O 1
ATOM 745 N N . ALA A 1 93 ? -3.150 4.821 3.987 1.00 98.75 93 ALA A N 1
ATOM 746 C CA . ALA A 1 93 ? -2.382 6.066 4.038 1.00 98.75 93 ALA A CA 1
ATOM 747 C C . ALA A 1 93 ? -1.382 6.078 5.206 1.00 98.75 93 ALA A C 1
ATOM 749 O O . ALA A 1 93 ? -0.228 6.462 5.020 1.00 98.75 93 ALA A O 1
ATOM 750 N N . MET A 1 94 ? -1.788 5.605 6.390 1.00 98.81 94 MET A N 1
ATOM 751 C CA . MET A 1 94 ? -0.883 5.497 7.539 1.00 98.81 94 MET A CA 1
ATOM 752 C C . MET A 1 94 ? 0.221 4.457 7.320 1.00 98.81 94 MET A C 1
ATOM 754 O O . MET A 1 94 ? 1.363 4.712 7.695 1.00 98.81 94 MET A O 1
ATOM 758 N N . MET A 1 95 ? -0.075 3.319 6.679 1.00 98.75 95 MET A N 1
ATOM 759 C CA . MET A 1 95 ? 0.958 2.355 6.275 1.00 98.75 95 MET A CA 1
ATOM 760 C C . MET A 1 95 ? 1.974 2.993 5.315 1.00 98.75 95 MET A C 1
ATOM 762 O O . MET A 1 95 ? 3.176 2.838 5.509 1.00 98.75 95 MET A O 1
ATOM 766 N N . LEU A 1 96 ? 1.508 3.732 4.305 1.00 98.62 96 LEU A N 1
ATOM 767 C CA . LEU A 1 96 ? 2.372 4.374 3.309 1.00 98.62 96 LEU A CA 1
ATOM 768 C C . LEU A 1 96 ? 3.239 5.492 3.909 1.00 98.62 96 LEU A C 1
ATOM 770 O O . LEU A 1 96 ? 4.352 5.725 3.441 1.00 98.62 96 LEU A O 1
ATOM 774 N N . LEU A 1 97 ? 2.752 6.168 4.950 1.00 98.69 97 LEU A N 1
ATOM 775 C CA . LEU A 1 97 ? 3.500 7.169 5.718 1.00 98.69 97 LEU A CA 1
ATOM 776 C C . LEU A 1 97 ? 4.447 6.558 6.760 1.00 98.69 97 LEU A C 1
ATOM 778 O O . LEU A 1 97 ? 5.230 7.285 7.370 1.00 98.69 97 LEU A O 1
ATOM 782 N N . ASN A 1 98 ? 4.396 5.244 6.991 1.00 98.38 98 ASN A N 1
ATOM 783 C CA . ASN A 1 98 ? 5.245 4.615 7.988 1.00 98.38 98 ASN A CA 1
ATOM 784 C C . ASN A 1 98 ? 6.719 4.626 7.529 1.00 98.38 98 ASN A C 1
ATOM 786 O O . ASN A 1 98 ? 7.037 4.044 6.489 1.00 98.38 98 ASN A O 1
ATOM 790 N N . PRO A 1 99 ? 7.654 5.212 8.305 1.00 96.94 99 PRO A N 1
ATOM 791 C CA . PRO A 1 99 ? 9.063 5.305 7.913 1.00 96.94 99 PRO A CA 1
ATOM 792 C C . PRO A 1 99 ? 9.773 3.945 7.827 1.00 96.94 99 PRO A C 1
ATOM 794 O O . PRO A 1 99 ? 10.858 3.855 7.254 1.00 96.94 99 PRO A O 1
ATOM 797 N N . GLN A 1 100 ? 9.188 2.888 8.395 1.00 97.00 100 GLN A N 1
ATOM 798 C CA . GLN A 1 100 ? 9.700 1.521 8.306 1.00 97.00 100 GLN A CA 1
ATOM 799 C C . GLN A 1 100 ? 9.179 0.752 7.088 1.00 97.00 100 GLN A C 1
ATOM 801 O O . GLN A 1 100 ? 9.547 -0.414 6.918 1.00 97.00 100 GLN A O 1
ATOM 806 N N . LEU A 1 101 ? 8.340 1.361 6.242 1.00 97.88 101 LEU A N 1
ATOM 807 C CA . LEU A 1 101 ? 7.909 0.739 4.996 1.00 97.88 101 LEU A CA 1
ATOM 808 C C . LEU A 1 101 ? 9.125 0.406 4.121 1.00 97.88 101 LEU A C 1
ATOM 810 O O . LEU A 1 101 ? 9.988 1.251 3.864 1.00 97.88 101 LEU A O 1
ATOM 814 N N . LYS A 1 102 ? 9.204 -0.846 3.657 1.00 96.56 102 LYS A N 1
ATOM 815 C CA . LYS A 1 102 ? 10.282 -1.302 2.771 1.00 96.56 102 LYS A CA 1
ATOM 816 C C . LYS A 1 102 ? 10.355 -0.421 1.517 1.00 96.56 102 LYS A C 1
ATOM 818 O O . LYS A 1 102 ? 9.365 -0.231 0.818 1.00 96.56 102 LYS A O 1
ATOM 823 N N . LYS A 1 103 ? 11.567 0.040 1.184 1.00 94.75 103 LYS A N 1
ATOM 824 C CA . LYS A 1 103 ? 11.856 1.009 0.102 1.00 94.75 103 LYS A CA 1
ATOM 825 C C . LYS A 1 103 ? 11.445 0.570 -1.311 1.00 94.75 103 LYS A C 1
ATOM 827 O O . LYS A 1 103 ? 11.412 1.398 -2.209 1.00 94.75 103 LYS A O 1
ATOM 832 N N . GLN A 1 104 ? 11.185 -0.720 -1.508 1.00 93.56 104 GLN A N 1
ATOM 833 C CA . GLN A 1 104 ? 10.689 -1.285 -2.767 1.00 93.56 104 GLN A CA 1
ATOM 834 C C . GLN A 1 104 ? 9.217 -0.943 -3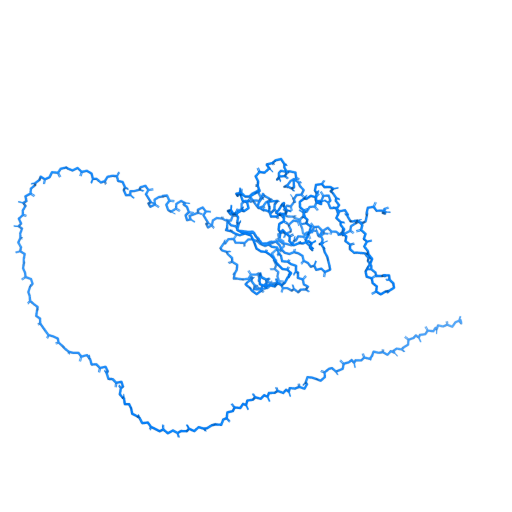.055 1.00 93.56 104 GLN A C 1
ATOM 836 O O . GLN A 1 104 ? 8.743 -1.169 -4.165 1.00 93.56 104 GLN A O 1
ATOM 841 N N . PHE A 1 105 ? 8.485 -0.436 -2.061 1.00 96.12 105 PHE A N 1
ATOM 842 C CA . PHE A 1 105 ? 7.114 0.032 -2.216 1.00 96.12 105 PHE A CA 1
ATOM 843 C C . PHE A 1 105 ? 7.068 1.554 -2.320 1.00 96.12 105 PHE A C 1
ATOM 845 O O . PHE A 1 105 ? 7.900 2.253 -1.739 1.00 96.12 105 PHE A O 1
ATOM 852 N N . ILE A 1 106 ? 6.063 2.058 -3.038 1.00 96.94 106 ILE A N 1
ATOM 853 C CA . ILE A 1 106 ? 5.768 3.491 -3.072 1.00 96.94 106 ILE A CA 1
ATOM 854 C C . ILE A 1 106 ? 5.370 3.932 -1.660 1.00 96.94 106 ILE A C 1
ATOM 856 O O . ILE A 1 106 ? 4.561 3.266 -1.020 1.00 96.94 106 ILE A O 1
ATOM 860 N N . ASN A 1 107 ? 5.928 5.039 -1.176 1.00 97.81 107 ASN A N 1
ATOM 861 C CA . ASN A 1 107 ? 5.601 5.608 0.133 1.00 97.81 107 ASN A CA 1
ATOM 862 C C . ASN A 1 107 ? 4.723 6.867 0.023 1.00 97.81 107 ASN A C 1
ATOM 864 O O . ASN A 1 107 ? 4.504 7.419 -1.056 1.00 97.81 107 ASN A O 1
ATOM 868 N N . GLY A 1 108 ? 4.222 7.338 1.164 1.00 97.88 108 GLY A N 1
ATOM 869 C CA . GLY A 1 108 ? 3.314 8.479 1.242 1.00 97.88 108 GLY A CA 1
ATOM 870 C C . GLY A 1 108 ? 3.921 9.777 0.708 1.00 97.88 108 GLY A C 1
ATOM 871 O O . GLY A 1 108 ? 3.236 10.515 0.006 1.00 97.88 108 GLY A O 1
ATOM 872 N N . GLN A 1 109 ? 5.211 10.032 0.956 1.00 97.88 109 GLN A N 1
ATOM 873 C CA . GLN A 1 109 ? 5.875 11.238 0.451 1.00 97.88 109 GLN A CA 1
ATOM 874 C C . GLN A 1 109 ? 5.953 11.240 -1.079 1.00 97.88 109 GLN A C 1
ATOM 876 O O . GLN A 1 109 ? 5.682 12.256 -1.707 1.00 97.88 109 GLN A O 1
ATOM 881 N N . GLN A 1 110 ? 6.247 10.094 -1.691 1.00 97.62 110 GLN A N 1
ATOM 882 C CA . GLN A 1 110 ? 6.266 9.950 -3.149 1.00 97.62 110 GLN A CA 1
ATOM 883 C C . GLN A 1 110 ? 4.885 10.203 -3.773 1.00 97.62 110 GLN A C 1
ATOM 885 O O . GLN A 1 110 ? 4.787 10.830 -4.828 1.00 97.62 110 GLN A O 1
ATOM 890 N N . LEU A 1 111 ? 3.804 9.779 -3.106 1.00 97.31 111 LEU A N 1
ATOM 891 C CA . LEU A 1 111 ? 2.435 10.089 -3.538 1.00 97.31 111 LEU A CA 1
ATOM 892 C C . LEU A 1 111 ? 2.091 11.578 -3.398 1.00 97.31 111 LEU A C 1
ATOM 894 O O . LEU A 1 111 ? 1.415 12.139 -4.263 1.00 97.31 111 LEU A O 1
ATOM 898 N N . ILE A 1 112 ? 2.552 12.227 -2.325 1.00 97.38 112 ILE A N 1
ATOM 899 C CA . ILE A 1 112 ? 2.387 13.676 -2.126 1.00 97.38 112 ILE A CA 1
ATOM 900 C C . ILE A 1 112 ? 3.120 14.440 -3.233 1.00 97.38 112 ILE A C 1
ATOM 902 O O . ILE A 1 112 ? 2.527 15.304 -3.878 1.00 97.38 112 ILE A O 1
ATOM 906 N N . ASP A 1 113 ? 4.368 14.060 -3.505 1.00 96.75 113 ASP A N 1
ATOM 907 C CA . ASP A 1 113 ? 5.209 14.658 -4.543 1.00 96.75 113 ASP A CA 1
ATOM 908 C C . ASP A 1 113 ? 4.718 14.333 -5.966 1.00 96.75 113 ASP A C 1
ATOM 910 O O . ASP A 1 113 ? 5.178 14.939 -6.937 1.00 96.75 113 ASP A O 1
ATOM 914 N N . GLY A 1 114 ? 3.799 13.370 -6.099 1.00 95.69 114 GLY A N 1
ATOM 915 C CA . GLY A 1 114 ? 3.233 12.914 -7.366 1.00 95.69 114 GLY A CA 1
ATOM 916 C C . GLY A 1 114 ? 4.208 12.106 -8.221 1.00 95.69 114 GLY A C 1
ATOM 917 O O . GLY A 1 114 ? 3.988 11.968 -9.425 1.00 95.69 114 GLY A O 1
ATOM 918 N N . LYS A 1 115 ? 5.299 11.594 -7.636 1.00 95.50 115 LYS A N 1
ATOM 919 C CA . LYS A 1 115 ? 6.371 10.920 -8.373 1.00 95.50 115 LYS A CA 1
ATOM 920 C C . LYS A 1 115 ? 7.178 9.945 -7.523 1.00 95.50 115 LYS A C 1
ATOM 922 O O . LYS A 1 115 ? 7.372 10.150 -6.329 1.00 95.50 115 LYS A O 1
ATOM 927 N N . TYR A 1 116 ? 7.727 8.921 -8.166 1.00 94.69 116 TYR A N 1
ATOM 928 C CA . TYR A 1 116 ? 8.578 7.916 -7.528 1.00 94.69 116 TYR A CA 1
ATOM 929 C C . TYR A 1 116 ? 9.669 7.425 -8.491 1.00 94.69 116 TYR A C 1
ATOM 931 O O . TYR A 1 116 ? 9.488 7.492 -9.710 1.00 94.69 116 TYR A O 1
ATOM 939 N N . PRO A 1 117 ? 10.817 6.954 -7.973 1.00 92.38 117 PRO A N 1
ATOM 940 C CA . PRO A 1 117 ? 11.805 6.274 -8.796 1.00 92.38 117 PRO A CA 1
ATOM 941 C C . PRO A 1 117 ? 11.269 4.904 -9.222 1.00 92.38 117 PRO A C 1
ATOM 943 O O . PRO A 1 117 ? 10.719 4.164 -8.408 1.00 92.38 117 PRO A O 1
ATOM 946 N N . GLY A 1 118 ? 11.468 4.548 -10.485 1.00 89.75 118 GLY A N 1
ATOM 947 C CA . GLY A 1 118 ? 11.164 3.220 -11.004 1.00 89.75 118 GLY A CA 1
ATOM 948 C C . GLY A 1 118 ? 12.135 2.821 -12.102 1.00 89.75 118 GLY A C 1
ATOM 949 O O . GLY A 1 118 ? 13.062 3.558 -12.425 1.00 89.75 118 GLY A O 1
ATOM 950 N N . THR A 1 119 ? 11.925 1.649 -12.686 1.00 87.06 119 THR A N 1
ATOM 951 C CA . THR A 1 119 ? 12.744 1.149 -13.795 1.00 87.06 119 THR A CA 1
ATOM 952 C C . THR A 1 119 ? 11.959 1.179 -15.096 1.00 87.06 119 THR A C 1
ATOM 954 O O . THR A 1 119 ? 10.783 0.809 -15.105 1.00 87.06 119 THR A O 1
ATOM 957 N N . TRP A 1 120 ? 12.608 1.544 -16.199 1.00 82.62 120 TRP A N 1
ATOM 958 C CA . TRP A 1 120 ? 11.997 1.539 -17.526 1.00 82.62 120 TRP A CA 1
ATOM 959 C C . TRP A 1 120 ? 12.859 0.772 -18.515 1.00 82.62 120 TRP A C 1
ATOM 961 O O . TRP A 1 120 ? 14.038 1.064 -18.670 1.00 82.62 120 TRP A O 1
ATOM 971 N N . GLY A 1 121 ? 12.269 -0.209 -19.199 1.00 83.06 121 GLY A N 1
ATOM 972 C CA . GLY A 1 121 ? 12.977 -1.007 -20.196 1.00 83.06 121 GLY A CA 1
ATOM 973 C C . GLY A 1 121 ? 14.280 -1.635 -19.683 1.00 83.06 121 GLY A C 1
ATOM 974 O O . GLY A 1 121 ? 14.491 -1.833 -18.487 1.00 83.06 121 GLY A O 1
ATOM 975 N N . VAL A 1 122 ? 15.149 -1.990 -20.627 1.00 85.69 122 VAL A N 1
ATOM 976 C CA . VAL A 1 122 ? 16.482 -2.533 -20.365 1.00 85.69 122 VAL A CA 1
ATOM 977 C C . VAL A 1 122 ? 17.439 -1.900 -21.367 1.00 85.69 122 VAL A C 1
ATOM 979 O O . VAL A 1 122 ? 17.204 -1.968 -22.572 1.00 85.69 122 VAL A O 1
ATOM 982 N N . GLU A 1 123 ? 18.530 -1.322 -20.880 1.00 85.69 123 GLU A N 1
ATOM 983 C CA . GLU A 1 123 ? 19.620 -0.794 -21.693 1.00 85.69 123 GLU A CA 1
ATOM 984 C C . GLU A 1 123 ? 20.912 -1.537 -21.335 1.00 85.69 123 GLU A C 1
ATOM 986 O O . GLU A 1 123 ? 21.243 -1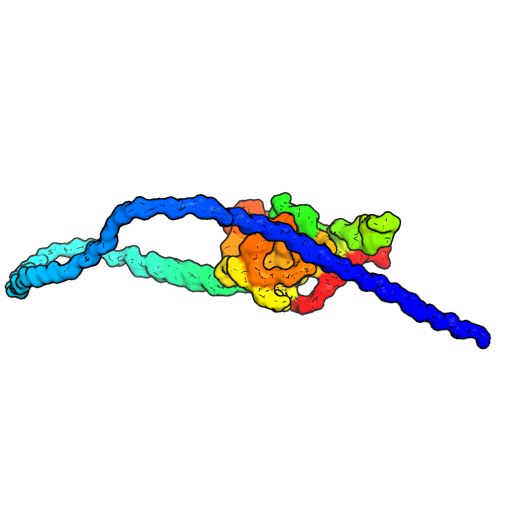.717 -20.166 1.00 85.69 123 GLU A O 1
ATOM 991 N N . GLN A 1 124 ? 21.625 -2.050 -22.344 1.00 88.50 124 GLN A N 1
ATOM 992 C CA . GLN A 1 124 ? 22.854 -2.840 -22.147 1.00 88.50 124 GLN A CA 1
ATOM 993 C C . GLN A 1 124 ? 22.691 -4.006 -21.144 1.00 88.50 124 GLN A C 1
ATOM 995 O O . GLN A 1 124 ? 23.595 -4.327 -20.373 1.00 88.50 124 GLN A O 1
ATOM 1000 N N . GLY A 1 125 ? 21.517 -4.645 -21.140 1.00 87.75 125 GLY A N 1
ATOM 1001 C CA . GLY A 1 125 ? 21.208 -5.766 -20.246 1.00 87.75 125 GLY A CA 1
ATOM 1002 C C . GLY A 1 125 ? 20.894 -5.372 -18.799 1.00 87.75 125 GLY A C 1
ATOM 1003 O O . GLY A 1 125 ? 20.743 -6.261 -17.964 1.00 87.75 125 GLY A O 1
ATOM 1004 N N . LYS A 1 126 ? 20.777 -4.074 -18.487 1.00 85.25 126 LYS A N 1
ATOM 1005 C CA . LYS A 1 126 ? 20.393 -3.578 -17.160 1.00 85.25 126 LYS A CA 1
ATOM 1006 C C . LYS A 1 126 ? 19.128 -2.719 -17.240 1.00 85.25 126 LYS A C 1
ATOM 1008 O O . LYS A 1 126 ? 19.020 -1.900 -18.152 1.00 85.25 126 LYS A O 1
ATOM 1013 N N . PRO A 1 127 ? 18.167 -2.874 -16.315 1.00 85.38 127 PRO A N 1
ATOM 1014 C CA . PRO A 1 127 ? 17.102 -1.891 -16.162 1.00 85.38 127 PRO A CA 1
ATOM 1015 C C . PRO A 1 127 ? 17.716 -0.521 -15.862 1.00 85.38 127 PRO A C 1
ATOM 1017 O O . PRO A 1 127 ? 18.627 -0.439 -15.035 1.00 85.38 127 PRO A O 1
ATOM 1020 N N . TYR A 1 128 ? 17.245 0.533 -16.526 1.00 87.94 128 TYR A N 1
ATOM 1021 C CA . TYR A 1 128 ? 17.643 1.899 -16.188 1.00 87.94 128 TYR A CA 1
ATOM 1022 C C . TYR A 1 128 ? 16.554 2.585 -15.366 1.00 87.94 128 TYR A C 1
ATOM 1024 O O . TYR A 1 128 ? 15.363 2.291 -15.507 1.00 87.94 128 TYR A O 1
ATOM 1032 N N . GLU A 1 129 ? 16.978 3.469 -14.468 1.00 89.62 129 GLU A N 1
ATOM 1033 C CA . GLU A 1 129 ? 16.087 4.185 -13.560 1.00 89.62 129 GLU A CA 1
ATOM 1034 C C . GLU A 1 129 ? 15.478 5.416 -14.235 1.00 89.62 129 GLU A C 1
ATOM 1036 O O . GLU A 1 129 ? 16.144 6.134 -14.982 1.00 89.62 129 GLU A O 1
ATOM 1041 N N . VAL A 1 130 ? 14.206 5.671 -13.944 1.00 91.62 130 VAL A N 1
ATOM 1042 C CA . VAL A 1 130 ? 13.451 6.843 -14.394 1.00 91.62 130 VAL A CA 1
ATOM 1043 C C . VAL A 1 130 ? 12.600 7.385 -13.251 1.00 91.62 130 VAL A C 1
ATOM 1045 O O . VAL A 1 130 ? 12.391 6.719 -12.234 1.00 91.62 130 VAL A O 1
ATOM 1048 N N . ILE A 1 131 ? 12.058 8.587 -13.437 1.00 93.62 131 ILE A N 1
ATOM 1049 C CA . ILE A 1 131 ? 11.032 9.133 -12.552 1.00 93.62 131 ILE A CA 1
ATOM 1050 C C . ILE A 1 131 ? 9.658 8.887 -13.172 1.00 93.62 131 ILE A C 1
ATOM 1052 O O . ILE A 1 131 ? 9.368 9.338 -14.284 1.00 93.62 131 ILE A O 1
ATOM 1056 N N . LEU A 1 132 ? 8.819 8.173 -12.429 1.00 93.62 132 LEU A N 1
ATOM 1057 C CA . LEU A 1 132 ? 7.468 7.805 -12.823 1.00 93.62 132 LEU A CA 1
ATOM 1058 C C . LEU A 1 132 ? 6.437 8.658 -12.089 1.00 93.62 132 LEU A C 1
ATOM 1060 O O . LEU A 1 132 ? 6.649 9.085 -10.955 1.00 93.62 132 LEU A O 1
ATOM 1064 N N . GLU A 1 133 ? 5.306 8.881 -12.746 1.00 93.50 133 GLU A N 1
ATOM 1065 C CA . GLU A 1 133 ? 4.156 9.601 -12.214 1.00 93.50 133 GLU A CA 1
ATOM 1066 C C . GLU A 1 133 ? 3.397 8.749 -11.182 1.00 93.50 133 GLU A C 1
ATOM 1068 O O . GLU A 1 133 ? 3.080 7.585 -11.433 1.00 93.50 133 GLU A O 1
ATOM 1073 N N . ALA A 1 134 ? 3.059 9.348 -10.039 1.00 93.12 134 ALA A N 1
ATOM 1074 C CA . ALA A 1 134 ? 2.212 8.763 -8.997 1.00 93.12 134 ALA A CA 1
ATOM 1075 C C . ALA A 1 134 ? 1.183 9.775 -8.475 1.00 93.12 134 ALA A C 1
ATOM 1077 O O . ALA A 1 134 ? 1.104 10.080 -7.286 1.00 93.12 134 ALA A O 1
ATOM 1078 N N . ASN A 1 135 ? 0.380 10.317 -9.390 1.00 91.25 135 ASN A N 1
ATOM 1079 C CA . ASN A 1 135 ? -0.696 11.250 -9.051 1.00 91.25 135 ASN A CA 1
ATOM 1080 C C . ASN A 1 135 ? -1.869 10.597 -8.306 1.00 91.25 135 ASN A C 1
ATOM 1082 O O . ASN A 1 135 ? -2.634 11.299 -7.645 1.00 91.25 135 ASN A O 1
ATOM 1086 N N . GLU A 1 136 ? -1.998 9.279 -8.424 1.00 94.38 136 GLU A N 1
ATOM 1087 C CA . GLU A 1 136 ? -3.066 8.466 -7.860 1.00 94.38 136 GLU A CA 1
ATOM 1088 C C . GLU A 1 136 ? -2.484 7.114 -7.420 1.00 94.38 136 GLU A C 1
ATOM 1090 O O . GLU A 1 136 ? -1.583 6.580 -8.067 1.00 94.38 136 GLU A O 1
ATOM 1095 N N . TYR A 1 137 ? -3.015 6.566 -6.328 1.00 95.94 137 TYR A N 1
ATOM 1096 C CA . TYR A 1 137 ? -2.747 5.219 -5.842 1.00 95.94 137 TYR A CA 1
ATOM 1097 C C . TYR A 1 137 ? -4.061 4.436 -5.814 1.00 95.94 137 TYR A C 1
ATOM 1099 O O . TYR A 1 137 ? -4.916 4.646 -4.952 1.00 95.94 137 TYR A O 1
ATOM 1107 N N . ARG A 1 138 ? -4.268 3.563 -6.796 1.00 95.25 138 ARG A N 1
ATOM 1108 C CA . ARG A 1 138 ? -5.504 2.787 -6.917 1.00 95.25 138 ARG A CA 1
ATOM 1109 C C . ARG A 1 138 ? -5.402 1.493 -6.146 1.00 95.25 138 ARG A C 1
ATOM 1111 O O . ARG A 1 138 ? -4.428 0.767 -6.301 1.00 95.25 138 ARG A O 1
ATOM 1118 N N . LEU A 1 139 ? -6.452 1.197 -5.394 1.00 94.81 139 LEU A N 1
ATOM 1119 C CA . LEU A 1 139 ? -6.712 -0.080 -4.752 1.00 94.81 139 LEU A CA 1
ATOM 1120 C C . LEU A 1 139 ? -7.881 -0.741 -5.480 1.00 94.81 139 LEU A C 1
ATOM 1122 O O . LEU A 1 139 ? -9.049 -0.396 -5.267 1.00 94.81 139 LEU A O 1
ATOM 1126 N N . SER A 1 140 ? -7.554 -1.666 -6.375 1.00 92.19 140 SER A N 1
ATOM 1127 C CA . SER A 1 140 ? -8.544 -2.378 -7.166 1.00 92.19 140 SER A CA 1
ATOM 1128 C C . SER A 1 140 ? -9.174 -3.505 -6.357 1.00 92.19 140 SER A C 1
ATOM 1130 O O . SER A 1 140 ? -8.472 -4.374 -5.846 1.00 92.19 140 SER A O 1
ATOM 1132 N N . ASP A 1 141 ? -10.505 -3.503 -6.261 1.00 82.38 141 ASP A N 1
ATOM 1133 C CA . ASP A 1 141 ? -11.295 -4.539 -5.572 1.00 82.38 141 ASP A CA 1
ATOM 1134 C C . ASP A 1 141 ? -11.554 -5.759 -6.475 1.00 82.38 141 ASP A C 1
ATOM 1136 O O . ASP A 1 141 ? -12.512 -6.519 -6.299 1.00 82.38 141 ASP A O 1
ATOM 1140 N N . SER A 1 142 ? -10.717 -5.951 -7.499 1.00 69.75 142 SER A N 1
ATOM 1141 C CA . SER A 1 142 ? -10.637 -7.214 -8.214 1.00 69.75 142 SER A CA 1
ATOM 1142 C C . SER A 1 142 ? -10.165 -8.271 -7.225 1.00 69.75 142 SER A C 1
ATOM 1144 O O . SER A 1 142 ? -8.966 -8.470 -7.037 1.00 69.75 142 SER A O 1
ATOM 1146 N N . ARG A 1 143 ? -11.133 -8.911 -6.553 1.00 65.94 143 ARG A N 1
ATOM 1147 C CA . ARG A 1 143 ? -10.896 -10.031 -5.639 1.00 65.94 143 ARG A CA 1
ATOM 1148 C C . ARG A 1 143 ? -9.852 -10.950 -6.276 1.00 65.94 143 ARG A C 1
ATOM 1150 O O . ARG A 1 143 ? -10.115 -11.422 -7.388 1.00 65.94 143 ARG A O 1
ATOM 1157 N N . PRO A 1 144 ? -8.707 -11.189 -5.614 1.00 67.50 144 PRO A N 1
ATOM 1158 C CA . PRO A 1 144 ? -7.677 -12.061 -6.153 1.00 67.50 144 PRO A CA 1
ATOM 1159 C C . PRO A 1 144 ? -8.300 -13.393 -6.574 1.00 67.50 144 PRO A C 1
ATOM 1161 O O . PRO A 1 144 ? -9.149 -13.941 -5.863 1.00 67.50 144 PRO A O 1
ATOM 1164 N N . LEU A 1 145 ? -7.933 -13.876 -7.760 1.00 68.19 145 LEU A N 1
ATOM 1165 C CA . LEU A 1 145 ? -8.333 -15.187 -8.256 1.00 68.19 145 LEU A CA 1
ATOM 1166 C C . LEU A 1 145 ? -7.069 -16.041 -8.433 1.00 68.19 145 LEU A C 1
ATOM 1168 O O . LEU A 1 145 ? -6.251 -15.717 -9.296 1.00 68.19 145 LEU A O 1
ATOM 1172 N N . PRO A 1 146 ? -6.908 -17.127 -7.652 1.00 80.94 146 PRO A N 1
ATOM 1173 C CA . PRO A 1 146 ? -7.812 -17.614 -6.600 1.00 80.94 146 PRO A CA 1
ATOM 1174 C C . PRO A 1 146 ? -7.864 -16.680 -5.369 1.00 80.94 146 PRO A C 1
ATOM 1176 O O . PRO A 1 146 ? -6.957 -15.867 -5.189 1.00 80.94 146 PRO A O 1
ATOM 1179 N N . PRO A 1 147 ? -8.903 -16.791 -4.515 1.00 85.19 147 PRO A N 1
ATOM 1180 C CA . PRO A 1 147 ? -8.963 -16.050 -3.258 1.00 85.19 147 PRO A CA 1
ATOM 1181 C C . PRO A 1 147 ? -7.744 -16.327 -2.374 1.00 85.19 147 PRO A C 1
ATOM 1183 O O . PRO A 1 147 ? -7.229 -17.445 -2.359 1.00 85.19 147 PRO A O 1
ATOM 1186 N N . ILE A 1 148 ? -7.333 -15.323 -1.599 1.00 91.19 148 ILE A N 1
ATOM 1187 C CA . ILE A 1 148 ? -6.297 -15.470 -0.573 1.00 91.19 148 ILE A CA 1
ATOM 1188 C C . ILE A 1 148 ? -6.953 -16.000 0.706 1.00 91.19 148 ILE A C 1
ATOM 1190 O O . ILE A 1 148 ? -7.909 -15.407 1.210 1.00 91.19 148 ILE A O 1
ATOM 1194 N N . TYR A 1 149 ? -6.435 -17.105 1.235 1.00 91.31 149 TYR A N 1
ATOM 1195 C CA . TYR A 1 149 ? -6.909 -17.751 2.459 1.00 91.31 149 TYR A CA 1
ATOM 1196 C C . TYR A 1 149 ? -5.939 -17.540 3.626 1.00 91.31 149 TYR A C 1
ATOM 1198 O O . TYR A 1 149 ? -4.776 -17.195 3.429 1.00 91.31 149 TYR A O 1
ATOM 1206 N N . GLY A 1 150 ? -6.417 -17.785 4.850 1.00 91.94 150 GLY A N 1
ATOM 1207 C CA . GLY A 1 150 ? -5.594 -17.740 6.066 1.00 91.94 150 GLY A CA 1
ATOM 1208 C C . GLY A 1 150 ? -5.280 -16.332 6.580 1.00 91.94 150 GLY A C 1
ATOM 1209 O O . GLY A 1 150 ? -4.472 -16.193 7.487 1.00 91.94 150 GLY A O 1
ATOM 1210 N N . GLY A 1 151 ? -5.896 -15.295 6.007 1.00 92.12 151 GLY A N 1
ATOM 1211 C CA . GLY A 1 151 ? -5.760 -13.923 6.488 1.00 92.12 151 GLY A CA 1
ATOM 1212 C C . GLY A 1 151 ? -6.546 -13.640 7.772 1.00 92.12 151 GLY A C 1
ATOM 1213 O O . GLY A 1 151 ? -7.473 -14.386 8.101 1.00 92.12 151 GLY A O 1
ATOM 1214 N N . PRO A 1 152 ? -6.228 -12.530 8.468 1.00 92.50 152 PRO A N 1
ATOM 1215 C CA . PRO A 1 152 ? -7.023 -12.023 9.581 1.00 92.50 152 PRO A CA 1
ATOM 1216 C C . PRO A 1 152 ? -8.506 -11.864 9.232 1.00 92.50 152 PRO A C 1
ATOM 1218 O O . PRO A 1 152 ? -8.873 -11.591 8.084 1.00 92.50 152 PRO A O 1
ATOM 1221 N N . GLU A 1 153 ? -9.367 -11.993 10.242 1.00 89.75 153 GLU A N 1
ATOM 1222 C CA . GLU A 1 153 ? -10.814 -11.885 10.062 1.00 89.75 153 GLU A CA 1
ATOM 1223 C C . GLU A 1 153 ? -11.208 -10.543 9.421 1.00 89.75 153 GLU A C 1
ATOM 1225 O O . GLU A 1 153 ? -10.695 -9.473 9.762 1.00 89.75 153 GLU A O 1
ATOM 1230 N N . GLY A 1 154 ? -12.108 -10.612 8.437 1.00 89.62 154 GLY A N 1
ATOM 1231 C CA . GLY A 1 154 ? -12.593 -9.439 7.711 1.00 89.62 154 GLY A CA 1
ATOM 1232 C C . GLY A 1 154 ? -11.559 -8.765 6.801 1.00 89.62 154 GLY A C 1
ATOM 1233 O O . GLY A 1 154 ? -11.838 -7.672 6.303 1.00 89.62 154 GLY A O 1
ATOM 1234 N N . MET A 1 155 ? -10.387 -9.374 6.568 1.00 92.69 155 MET A N 1
ATOM 1235 C CA . MET A 1 155 ? -9.382 -8.807 5.669 1.00 92.69 155 MET A CA 1
ATOM 1236 C C . MET A 1 155 ? -9.893 -8.743 4.225 1.00 92.69 155 MET A C 1
ATOM 1238 O O . MET A 1 155 ? -10.327 -9.739 3.645 1.00 92.69 155 MET A O 1
ATOM 1242 N N . ARG A 1 156 ? -9.808 -7.550 3.635 1.00 93.00 156 ARG A N 1
ATOM 1243 C CA . ARG A 1 156 ? -10.025 -7.308 2.204 1.00 93.00 156 ARG A CA 1
ATOM 1244 C C . ARG A 1 156 ? -8.678 -7.156 1.514 1.00 93.00 156 ARG A C 1
ATOM 1246 O O . ARG A 1 156 ? -7.767 -6.567 2.090 1.00 93.00 156 ARG A O 1
ATOM 1253 N N . TYR A 1 157 ? -8.574 -7.654 0.287 1.00 93.62 157 TYR A N 1
ATOM 1254 C CA . TYR A 1 157 ? -7.355 -7.596 -0.514 1.00 93.62 157 TYR A CA 1
ATOM 1255 C C . TYR A 1 157 ? -7.592 -6.801 -1.786 1.00 93.62 157 TYR A C 1
ATOM 1257 O O . TYR A 1 157 ? -8.607 -6.994 -2.452 1.00 93.62 157 TYR A O 1
ATOM 1265 N N . PHE A 1 158 ? -6.626 -5.954 -2.120 1.00 93.81 158 PHE A N 1
ATOM 1266 C CA . PHE A 1 158 ? -6.666 -5.078 -3.279 1.00 93.81 158 PHE A CA 1
ATOM 1267 C C . PHE A 1 158 ? -5.388 -5.223 -4.087 1.00 93.81 158 PHE A C 1
ATOM 1269 O O . PHE A 1 158 ? -4.304 -5.279 -3.508 1.00 93.81 158 PHE A O 1
ATOM 1276 N N . GLU A 1 159 ? -5.497 -5.211 -5.409 1.00 92.88 159 GLU A N 1
ATOM 1277 C CA . GLU A 1 159 ? -4.326 -4.977 -6.252 1.00 92.88 159 GLU A CA 1
ATOM 1278 C C . GLU A 1 159 ? -4.040 -3.474 -6.296 1.00 92.88 159 GLU A C 1
ATOM 1280 O O . GLU A 1 159 ? -4.920 -2.664 -6.602 1.00 92.88 159 GLU A O 1
ATOM 1285 N N . ALA A 1 160 ? -2.817 -3.093 -5.945 1.00 94.12 160 ALA A N 1
ATOM 1286 C CA . ALA A 1 160 ? -2.385 -1.712 -5.889 1.00 94.12 160 ALA A CA 1
ATOM 1287 C C . ALA A 1 160 ? -1.669 -1.291 -7.176 1.00 94.12 160 ALA A C 1
ATOM 1289 O O . ALA A 1 160 ? -0.795 -1.999 -7.679 1.00 94.12 160 ALA A O 1
ATOM 1290 N N . SER A 1 161 ? -1.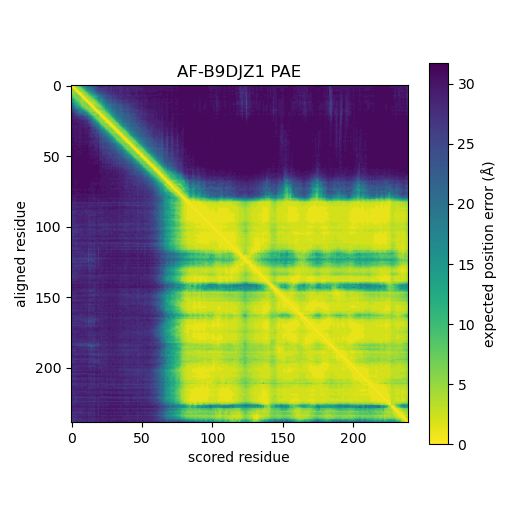994 -0.100 -7.679 1.00 92.69 161 SER A N 1
ATOM 1291 C CA . SER A 1 161 ? -1.290 0.524 -8.803 1.00 92.69 161 SER A CA 1
ATOM 1292 C C . SER A 1 161 ? -1.076 2.031 -8.567 1.00 92.69 161 SER A C 1
ATOM 1294 O O . SER A 1 161 ? -1.865 2.639 -7.844 1.00 92.69 161 SER A O 1
ATOM 1296 N N . PRO A 1 162 ? -0.036 2.662 -9.145 1.00 91.94 162 PRO A N 1
ATOM 1297 C CA . PRO A 1 162 ? 0.920 2.091 -10.092 1.00 91.94 162 PRO A CA 1
ATOM 1298 C C . PRO A 1 162 ? 1.863 1.061 -9.440 1.00 91.94 162 PRO A C 1
ATOM 1300 O O . PRO A 1 162 ? 2.035 1.067 -8.218 1.00 91.94 162 PRO A O 1
ATOM 1303 N N . PRO A 1 163 ? 2.448 0.144 -10.230 1.00 86.81 163 PRO A N 1
ATOM 1304 C CA . PRO A 1 163 ? 3.376 -0.850 -9.704 1.00 86.81 163 PRO A CA 1
ATOM 1305 C C . PRO A 1 163 ? 4.650 -0.171 -9.191 1.00 86.81 163 PRO A C 1
ATOM 1307 O O . PRO A 1 163 ? 5.206 0.707 -9.845 1.00 86.81 163 PRO A O 1
ATOM 1310 N N . SER A 1 164 ? 5.145 -0.606 -8.032 1.00 84.44 164 SER A N 1
ATOM 1311 C CA . SER A 1 164 ? 6.372 -0.067 -7.430 1.00 84.44 164 SER A CA 1
ATOM 1312 C C . SER A 1 164 ? 7.648 -0.781 -7.899 1.00 84.44 164 SER A C 1
ATOM 1314 O O . SER A 1 164 ? 8.747 -0.425 -7.484 1.00 84.44 164 SER A O 1
ATOM 1316 N N . GLY A 1 165 ? 7.516 -1.787 -8.767 1.00 86.38 165 GLY A N 1
ATOM 1317 C CA . GLY A 1 165 ? 8.623 -2.571 -9.304 1.00 86.38 165 GLY A CA 1
ATOM 1318 C C . GLY A 1 165 ? 8.163 -3.605 -10.333 1.00 86.38 165 GLY A C 1
ATOM 1319 O O . GLY A 1 165 ? 7.040 -3.556 -10.828 1.00 86.38 165 GLY A O 1
ATOM 1320 N N . SER A 1 166 ? 9.036 -4.566 -10.648 1.00 87.25 166 SER A N 1
ATOM 1321 C CA . SER A 1 166 ? 8.732 -5.696 -11.549 1.00 87.25 166 SER A CA 1
ATOM 1322 C C . SER A 1 166 ? 7.952 -6.812 -10.834 1.00 87.25 166 SER A C 1
ATOM 1324 O O . SER A 1 166 ? 8.331 -7.979 -10.871 1.00 87.25 166 SER A O 1
ATOM 1326 N N . PHE A 1 167 ? 6.896 -6.434 -10.120 1.00 90.88 167 PHE A N 1
ATOM 1327 C CA . PHE A 1 167 ? 5.999 -7.315 -9.377 1.00 90.88 167 PHE A CA 1
ATOM 1328 C C . PHE A 1 167 ? 4.625 -6.646 -9.255 1.00 90.88 167 PHE A C 1
ATOM 1330 O O . PHE A 1 167 ? 4.520 -5.419 -9.307 1.00 90.88 167 PHE A O 1
ATOM 1337 N N . ALA A 1 168 ? 3.575 -7.444 -9.080 1.00 91.62 168 ALA A N 1
ATOM 1338 C CA . ALA A 1 168 ? 2.270 -6.938 -8.672 1.00 91.62 168 ALA A CA 1
ATOM 1339 C C . ALA A 1 168 ? 2.290 -6.639 -7.169 1.00 91.62 168 ALA A C 1
ATOM 1341 O O . ALA A 1 168 ? 2.934 -7.361 -6.407 1.00 91.62 168 ALA A O 1
ATOM 1342 N N . THR A 1 169 ? 1.576 -5.601 -6.741 1.00 94.50 169 THR A N 1
ATOM 1343 C CA . THR A 1 169 ? 1.468 -5.235 -5.325 1.00 94.50 169 THR A CA 1
ATOM 1344 C C . THR A 1 169 ? 0.062 -5.539 -4.836 1.00 94.50 169 THR A C 1
ATOM 1346 O O . THR A 1 169 ? -0.903 -5.018 -5.382 1.00 94.50 169 THR A O 1
ATOM 1349 N N . ILE A 1 170 ? -0.062 -6.344 -3.788 1.00 95.00 170 ILE A N 1
ATOM 1350 C CA . ILE A 1 170 ? -1.318 -6.640 -3.105 1.00 95.00 170 ILE A CA 1
ATOM 1351 C C . ILE A 1 170 ? -1.315 -5.937 -1.750 1.00 95.00 170 ILE A C 1
ATOM 1353 O O . ILE A 1 170 ? -0.356 -6.051 -0.989 1.00 95.00 170 ILE A O 1
ATOM 1357 N N . VAL A 1 171 ? -2.393 -5.226 -1.436 1.00 96.38 171 VAL A N 1
ATOM 1358 C CA . VAL A 1 171 ? -2.611 -4.579 -0.139 1.00 96.38 171 VAL A CA 1
ATOM 1359 C C . VAL A 1 171 ? -3.763 -5.280 0.568 1.00 96.38 171 VAL A C 1
ATOM 1361 O O . VAL A 1 171 ? -4.876 -5.325 0.047 1.00 96.38 171 VAL A O 1
ATOM 1364 N N . GLY A 1 172 ? -3.496 -5.838 1.747 1.00 95.81 172 GLY A N 1
ATOM 1365 C CA . GLY A 1 172 ? -4.500 -6.458 2.610 1.00 95.81 172 GLY A CA 1
ATOM 1366 C C . GLY A 1 172 ? -4.852 -5.539 3.773 1.00 95.81 172 GLY A C 1
ATOM 1367 O O . GLY A 1 172 ? -3.959 -4.992 4.416 1.00 95.81 172 GLY A O 1
ATOM 1368 N N . VAL A 1 173 ? -6.139 -5.348 4.055 1.00 96.50 173 VAL A N 1
ATOM 1369 C CA . VAL A 1 173 ? -6.601 -4.428 5.104 1.00 96.50 173 VAL A CA 1
ATOM 1370 C C . VAL A 1 173 ? -7.708 -5.073 5.926 1.00 96.50 173 VAL A C 1
ATOM 1372 O O . VAL A 1 173 ? -8.726 -5.507 5.392 1.00 96.50 173 VAL A O 1
ATOM 1375 N N . SER A 1 174 ? -7.508 -5.111 7.239 1.00 95.25 174 SER A N 1
ATOM 1376 C CA . SER A 1 174 ? -8.461 -5.568 8.255 1.00 95.25 174 SER A CA 1
ATOM 1377 C C . SER A 1 174 ? -8.468 -4.579 9.424 1.00 95.25 174 SER A C 1
ATOM 1379 O O . SER A 1 174 ? -7.704 -3.613 9.432 1.00 95.25 174 SER A O 1
ATOM 1381 N N . ARG A 1 175 ? -9.297 -4.819 10.444 1.00 94.69 175 ARG A N 1
ATOM 1382 C CA . ARG A 1 175 ? -9.274 -3.999 11.667 1.00 94.69 175 ARG A CA 1
ATOM 1383 C C . ARG A 1 175 ? -7.997 -4.166 12.490 1.00 94.69 175 ARG A C 1
ATOM 1385 O O . ARG A 1 175 ? -7.625 -3.232 13.196 1.00 94.69 175 ARG A O 1
ATOM 1392 N N . GLU A 1 176 ? -7.336 -5.320 12.400 1.00 95.69 176 GLU A N 1
ATOM 1393 C CA . GLU A 1 176 ? -6.139 -5.624 13.191 1.00 95.69 176 GLU A CA 1
ATOM 1394 C C . GLU A 1 176 ? -4.845 -5.294 12.437 1.00 95.69 176 GLU A C 1
ATOM 1396 O O . GLU A 1 176 ? -3.922 -4.708 13.009 1.00 95.69 176 GLU A O 1
ATOM 1401 N N . TYR A 1 177 ? -4.793 -5.610 11.141 1.00 97.38 177 TYR A N 1
ATOM 1402 C CA . TYR A 1 177 ? -3.586 -5.489 10.328 1.00 97.38 177 TYR A CA 1
ATOM 1403 C C . TYR A 1 177 ? -3.818 -4.815 8.980 1.00 97.38 177 TYR A C 1
ATOM 1405 O O . TYR A 1 177 ? -4.845 -5.029 8.328 1.00 97.38 177 TYR A O 1
ATOM 1413 N N . VAL A 1 178 ? -2.785 -4.094 8.541 1.00 98.00 178 VAL A N 1
ATOM 1414 C CA . VAL A 1 178 ? -2.561 -3.701 7.146 1.00 98.00 178 VAL A CA 1
ATOM 1415 C C . VAL A 1 178 ? -1.304 -4.413 6.661 1.00 98.00 178 VAL A C 1
ATOM 1417 O O . VAL A 1 178 ? -0.288 -4.406 7.358 1.00 98.00 178 VAL A O 1
ATOM 1420 N N . CYS A 1 179 ? -1.349 -5.026 5.486 1.00 97.69 179 CYS A N 1
ATOM 1421 C CA . CYS A 1 179 ? -0.179 -5.613 4.851 1.00 97.69 179 CYS A CA 1
ATOM 1422 C C . CYS A 1 179 ? -0.001 -5.135 3.414 1.00 97.69 179 CYS A C 1
ATOM 1424 O O . CYS A 1 179 ? -0.945 -4.697 2.754 1.00 97.69 179 CYS A O 1
ATOM 1426 N N . ILE A 1 180 ? 1.230 -5.264 2.937 1.00 97.69 180 ILE A N 1
ATOM 1427 C CA . ILE A 1 180 ? 1.620 -5.024 1.555 1.00 97.69 180 ILE A CA 1
ATOM 1428 C C . ILE A 1 180 ? 2.519 -6.170 1.097 1.00 97.69 180 ILE A C 1
ATOM 1430 O O . ILE A 1 180 ? 3.461 -6.546 1.794 1.00 97.69 180 ILE A O 1
ATOM 1434 N N . ILE A 1 181 ? 2.198 -6.763 -0.046 1.00 96.00 181 ILE A N 1
ATOM 1435 C CA . ILE A 1 181 ? 2.846 -7.957 -0.592 1.00 96.00 181 ILE A CA 1
ATOM 1436 C C . ILE A 1 181 ? 3.208 -7.646 -2.038 1.00 96.00 181 ILE A C 1
ATOM 1438 O O . ILE A 1 181 ? 2.333 -7.316 -2.830 1.00 96.00 181 ILE A O 1
ATOM 1442 N N . GLY A 1 182 ? 4.481 -7.742 -2.398 1.00 95.06 182 GLY A N 1
ATOM 1443 C CA . GLY A 1 182 ? 4.897 -7.771 -3.793 1.00 95.06 182 GLY A CA 1
ATOM 1444 C C . GLY A 1 182 ? 5.049 -9.216 -4.253 1.00 95.06 182 GLY A C 1
ATOM 1445 O O . GLY A 1 182 ? 5.668 -10.025 -3.564 1.00 95.06 182 GLY A O 1
ATOM 1446 N N . THR A 1 183 ? 4.496 -9.547 -5.414 1.00 93.00 183 THR A N 1
ATOM 1447 C CA . THR A 1 183 ? 4.497 -10.915 -5.936 1.00 93.00 183 THR A CA 1
ATOM 1448 C C . THR A 1 183 ? 4.664 -10.967 -7.456 1.00 93.00 183 THR A C 1
ATOM 1450 O O . THR A 1 183 ? 4.314 -10.036 -8.181 1.00 93.00 183 THR A O 1
ATOM 1453 N N . GLN A 1 184 ? 5.210 -12.076 -7.951 1.00 90.75 184 GLN A N 1
ATOM 1454 C CA . GLN A 1 184 ? 5.274 -12.403 -9.382 1.00 90.75 184 GLN A CA 1
ATOM 1455 C C . GLN A 1 184 ? 4.319 -13.551 -9.757 1.00 90.75 184 GLN A C 1
ATOM 1457 O O . GLN A 1 184 ? 4.264 -13.955 -10.917 1.00 90.75 184 GLN A O 1
ATOM 1462 N N . SER A 1 185 ? 3.574 -14.085 -8.787 1.00 89.06 185 SER A N 1
ATOM 1463 C CA . SER A 1 185 ? 2.646 -15.204 -8.948 1.00 89.06 185 SER A CA 1
ATOM 1464 C C . SER A 1 185 ? 1.338 -14.947 -8.201 1.00 89.06 185 SER A C 1
ATOM 1466 O O . SER A 1 185 ? 1.208 -13.988 -7.447 1.00 89.06 185 SER A O 1
ATOM 1468 N N . ALA A 1 186 ? 0.341 -15.805 -8.406 1.00 89.44 186 ALA A N 1
ATOM 1469 C CA . ALA A 1 186 ? -0.886 -15.725 -7.626 1.00 89.44 186 ALA A CA 1
ATOM 1470 C C . ALA A 1 186 ? -0.599 -15.934 -6.127 1.00 89.44 186 ALA A C 1
ATOM 1472 O O . ALA A 1 186 ? 0.060 -16.902 -5.756 1.00 89.44 186 ALA A O 1
ATOM 1473 N N . VAL A 1 187 ? -1.134 -15.041 -5.294 1.00 89.12 187 VAL A N 1
ATOM 1474 C CA . VAL A 1 187 ? -1.112 -15.123 -3.827 1.00 89.12 187 VAL A CA 1
ATOM 1475 C C . VAL A 1 187 ? -2.320 -15.955 -3.406 1.00 89.12 187 VAL A C 1
ATOM 1477 O O . VAL A 1 187 ? -3.447 -15.599 -3.744 1.00 89.12 187 VAL A O 1
ATOM 1480 N N . VAL A 1 188 ? -2.109 -17.071 -2.705 1.00 91.06 188 VAL A N 1
ATOM 1481 C CA . VAL A 1 188 ? -3.203 -17.983 -2.294 1.00 91.06 188 VAL A CA 1
ATOM 1482 C C . VAL A 1 188 ? -3.243 -18.189 -0.783 1.00 91.06 188 VAL A C 1
ATOM 1484 O O . VAL A 1 188 ? -4.319 -18.358 -0.213 1.00 91.06 188 VAL A O 1
ATOM 1487 N N . ASN A 1 189 ? -2.086 -18.142 -0.121 1.00 92.81 189 ASN A N 1
ATOM 1488 C CA . ASN A 1 189 ? -1.953 -18.329 1.318 1.00 92.81 189 ASN A CA 1
ATOM 1489 C C . ASN A 1 189 ? -1.316 -17.088 1.947 1.00 92.81 189 ASN A C 1
ATOM 1491 O O . ASN A 1 189 ? -0.164 -16.761 1.676 1.00 92.81 189 ASN A O 1
ATOM 1495 N N . TYR A 1 190 ? -2.075 -16.407 2.800 1.00 94.50 190 TYR A N 1
ATOM 1496 C CA . TYR A 1 190 ? -1.637 -15.206 3.496 1.00 94.50 190 TYR A CA 1
ATOM 1497 C C . TYR A 1 190 ? -0.365 -15.417 4.330 1.00 94.50 190 TYR A C 1
ATOM 1499 O O . TYR A 1 190 ? 0.556 -14.604 4.260 1.00 94.50 190 TYR A O 1
ATOM 1507 N N . GLU A 1 191 ? -0.307 -16.504 5.103 1.00 92.88 191 GLU A N 1
ATOM 1508 C CA . GLU A 1 191 ? 0.789 -16.771 6.040 1.00 92.88 191 GLU A CA 1
ATOM 1509 C C . GLU A 1 191 ? 2.100 -17.063 5.307 1.00 92.88 191 GLU A C 1
ATOM 1511 O O . GLU A 1 191 ? 3.170 -16.629 5.726 1.00 92.88 191 GLU A O 1
ATOM 1516 N N . GLU A 1 192 ? 2.041 -17.757 4.172 1.00 92.38 192 GLU A N 1
ATOM 1517 C CA . GLU A 1 192 ? 3.231 -17.992 3.346 1.00 92.38 192 GLU A CA 1
ATOM 1518 C C . GLU A 1 192 ? 3.792 -16.672 2.798 1.00 92.38 192 GLU A C 1
ATOM 1520 O O . GLU A 1 192 ? 5.003 -16.446 2.778 1.00 92.38 192 GLU A O 1
ATOM 1525 N N . GLU A 1 193 ? 2.901 -15.767 2.408 1.00 92.81 193 GLU A N 1
ATOM 1526 C CA . GLU A 1 193 ? 3.240 -14.553 1.673 1.00 92.81 193 GLU A CA 1
ATOM 1527 C C . GLU A 1 193 ? 3.715 -13.435 2.599 1.00 92.81 193 GLU A C 1
ATOM 1529 O O . GLU A 1 193 ? 4.680 -12.732 2.282 1.00 92.81 193 GLU A O 1
ATOM 1534 N N . ILE A 1 194 ? 3.115 -13.300 3.787 1.00 94.38 194 ILE A N 1
ATOM 1535 C CA . ILE A 1 194 ? 3.514 -12.290 4.776 1.00 94.38 194 ILE A CA 1
ATOM 1536 C C . ILE A 1 194 ? 4.891 -12.568 5.399 1.00 94.38 194 ILE A C 1
ATOM 1538 O O . ILE A 1 194 ? 5.539 -11.655 5.906 1.00 94.38 194 ILE A O 1
ATOM 1542 N N . ASN A 1 195 ? 5.362 -13.813 5.303 1.00 90.88 195 ASN A N 1
ATOM 1543 C CA . ASN A 1 195 ? 6.694 -14.230 5.735 1.00 90.88 195 ASN A CA 1
ATOM 1544 C C . ASN A 1 195 ? 7.754 -14.131 4.617 1.00 90.88 195 ASN A C 1
ATOM 1546 O O . ASN A 1 195 ? 8.931 -14.420 4.849 1.00 90.88 195 ASN A O 1
ATOM 1550 N N . SER A 1 196 ? 7.369 -13.710 3.407 1.00 91.81 196 SER A N 1
ATOM 1551 C CA . SER A 1 196 ? 8.301 -13.517 2.293 1.00 91.81 196 SER A CA 1
ATOM 1552 C C . SER A 1 196 ? 9.178 -12.263 2.454 1.00 91.81 196 SER A C 1
ATOM 1554 O O . SER A 1 196 ? 8.882 -11.310 3.179 1.00 91.81 196 SER A O 1
ATOM 1556 N N . SER A 1 197 ? 10.297 -12.217 1.727 1.00 92.38 197 SER A N 1
ATOM 1557 C CA . SER A 1 197 ? 11.187 -11.047 1.736 1.00 92.38 197 SER A CA 1
ATOM 1558 C C . SER A 1 197 ? 10.542 -9.802 1.111 1.00 92.38 197 SER A C 1
ATOM 1560 O O . SER A 1 197 ? 10.918 -8.673 1.454 1.00 92.38 197 SER A O 1
ATOM 1562 N N . LEU A 1 198 ? 9.544 -9.993 0.246 1.00 94.19 198 LEU A N 1
ATOM 1563 C CA . LEU A 1 198 ? 8.861 -8.953 -0.516 1.00 94.19 198 LEU A CA 1
ATOM 1564 C C . LEU A 1 198 ? 7.479 -8.617 0.071 1.00 94.19 198 LEU A C 1
ATOM 1566 O O . LEU A 1 198 ? 6.613 -8.125 -0.634 1.00 94.19 198 LEU A O 1
ATOM 1570 N N . SER A 1 199 ? 7.267 -8.812 1.372 1.00 96.44 199 SER A N 1
ATOM 1571 C CA . SER A 1 199 ? 6.037 -8.393 2.055 1.00 96.44 199 SER A CA 1
ATOM 1572 C C . SER A 1 199 ? 6.307 -7.677 3.376 1.00 96.44 199 SER A C 1
ATOM 1574 O O . SER A 1 199 ? 7.433 -7.668 3.883 1.00 96.44 199 SER A O 1
ATOM 1576 N N . GLN A 1 200 ? 5.301 -7.000 3.921 1.00 97.50 200 GLN A N 1
ATOM 1577 C CA . GLN A 1 200 ? 5.366 -6.383 5.242 1.00 97.50 200 GLN A CA 1
ATOM 1578 C C . GLN A 1 200 ? 3.969 -6.275 5.855 1.00 97.50 200 GLN A C 1
ATOM 1580 O O . GLN A 1 200 ? 3.000 -5.993 5.152 1.00 97.50 200 GLN A O 1
ATOM 1585 N N . GLN A 1 201 ? 3.881 -6.472 7.171 1.00 97.94 201 GLN A N 1
ATOM 1586 C CA . GLN A 1 201 ? 2.657 -6.341 7.959 1.00 97.94 201 GLN A CA 1
ATOM 1587 C C . GLN A 1 201 ? 2.826 -5.251 9.017 1.00 97.94 201 GLN A C 1
ATOM 1589 O O . GLN A 1 201 ? 3.892 -5.123 9.619 1.00 97.94 201 GLN A O 1
ATOM 1594 N N . PHE A 1 202 ? 1.750 -4.524 9.294 1.00 98.44 202 PHE A N 1
ATOM 1595 C CA . PHE A 1 202 ? 1.673 -3.537 10.360 1.00 98.44 202 PHE A CA 1
ATOM 1596 C C . PHE A 1 202 ? 0.403 -3.753 11.175 1.00 98.44 202 PHE A C 1
ATOM 1598 O O . PHE A 1 202 ? -0.673 -3.965 10.613 1.00 98.44 202 PHE A O 1
ATOM 1605 N N . ARG A 1 203 ? 0.512 -3.650 12.502 1.00 98.31 203 ARG A N 1
ATOM 1606 C CA . ARG A 1 203 ? -0.659 -3.555 13.378 1.00 98.31 203 ARG A CA 1
ATOM 1607 C C . ARG A 1 203 ? -1.304 -2.186 13.193 1.00 98.31 203 ARG A C 1
ATOM 1609 O O . ARG A 1 203 ? -0.640 -1.159 13.323 1.00 98.31 203 ARG A O 1
ATOM 1616 N N . VAL A 1 204 ? -2.610 -2.165 12.951 1.00 97.81 204 VAL A N 1
ATOM 1617 C CA . VAL A 1 204 ? -3.401 -0.932 12.797 1.00 97.81 204 VAL A CA 1
ATOM 1618 C C . VAL A 1 204 ? -3.285 -0.038 14.034 1.00 97.81 204 VAL A C 1
ATOM 1620 O O . VAL A 1 204 ? -3.185 1.183 13.923 1.00 97.81 204 VAL A O 1
ATOM 1623 N N . GLN A 1 205 ? -3.259 -0.638 15.225 1.00 97.50 205 GLN A N 1
ATOM 1624 C CA . GLN A 1 205 ? -3.096 0.100 16.477 1.00 97.50 205 GLN A CA 1
ATOM 1625 C C . GLN A 1 205 ? -1.761 0.857 16.529 1.00 97.50 205 GLN A C 1
ATOM 1627 O O . GLN A 1 205 ? -1.748 2.035 16.884 1.00 97.50 205 GLN A O 1
ATOM 1632 N N . ASP A 1 206 ? -0.667 0.217 16.118 1.00 98.19 206 ASP A N 1
ATOM 1633 C CA . ASP A 1 206 ? 0.665 0.826 16.122 1.00 98.19 206 ASP A CA 1
ATOM 1634 C C . ASP A 1 206 ? 0.751 1.951 15.085 1.00 98.19 206 ASP A C 1
ATOM 1636 O O . ASP A 1 206 ? 1.333 3.002 15.353 1.00 98.19 206 ASP A O 1
ATOM 1640 N N . LEU A 1 207 ? 0.122 1.779 13.916 1.00 98.00 207 LEU A N 1
ATOM 1641 C CA . LEU A 1 207 ? 0.017 2.845 12.915 1.00 98.00 207 LEU A CA 1
ATOM 1642 C C . LEU A 1 207 ? -0.710 4.070 13.482 1.00 98.00 207 LEU A C 1
ATOM 1644 O O . LEU A 1 207 ? -0.204 5.183 13.369 1.00 98.00 207 LEU A O 1
ATOM 1648 N N . LYS A 1 208 ? -1.844 3.871 14.161 1.00 97.06 208 LYS A N 1
ATOM 1649 C CA . LYS A 1 208 ? -2.629 4.958 14.777 1.00 97.06 208 LYS A CA 1
ATOM 1650 C C . LYS A 1 208 ? -1.880 5.695 15.886 1.00 97.06 208 LYS A C 1
ATOM 1652 O O . LYS A 1 208 ? -2.125 6.880 16.095 1.00 97.06 208 LYS A O 1
ATOM 1657 N N . GLN A 1 209 ? -0.998 5.004 16.605 1.00 97.19 209 GLN A N 1
ATOM 1658 C CA . GLN A 1 209 ? -0.185 5.599 17.667 1.00 97.19 209 GLN A CA 1
ATOM 1659 C C . GLN A 1 209 ? 1.010 6.384 17.117 1.00 97.19 209 GLN A C 1
ATOM 1661 O O . GLN A 1 209 ? 1.341 7.440 17.652 1.00 97.19 209 GLN A O 1
ATOM 1666 N N . ASN A 1 210 ? 1.645 5.884 16.055 1.00 96.69 210 ASN A N 1
ATOM 1667 C CA . ASN A 1 210 ? 2.907 6.431 15.553 1.00 96.69 210 ASN A CA 1
ATOM 1668 C C . ASN A 1 210 ? 2.729 7.432 14.403 1.00 96.69 210 ASN A C 1
ATOM 1670 O O . ASN A 1 210 ? 3.556 8.325 14.234 1.00 96.69 210 ASN A O 1
ATOM 1674 N N . ILE A 1 211 ? 1.653 7.313 13.621 1.00 96.50 211 ILE A N 1
ATOM 1675 C CA . ILE A 1 211 ? 1.367 8.165 12.463 1.00 96.50 211 ILE A CA 1
ATOM 1676 C C . ILE A 1 211 ? 0.197 9.082 12.818 1.00 96.50 211 ILE A C 1
ATOM 1678 O O . ILE A 1 211 ? -0.972 8.735 12.664 1.00 96.50 211 ILE A O 1
ATOM 1682 N N . THR A 1 212 ? 0.516 10.261 13.354 1.00 94.00 212 THR A N 1
ATOM 1683 C CA . THR A 1 212 ? -0.480 11.152 13.976 1.00 94.00 212 THR A CA 1
ATOM 1684 C C . THR A 1 212 ? -0.758 12.430 13.185 1.00 94.00 212 THR A C 1
ATOM 1686 O O . THR A 1 212 ? -1.797 13.060 13.409 1.00 94.00 212 THR A O 1
ATOM 1689 N N . ASN A 1 213 ? 0.105 12.801 12.228 1.00 97.75 213 ASN A N 1
ATOM 1690 C CA . ASN A 1 213 ? -0.054 14.005 11.410 1.00 97.75 213 ASN A CA 1
ATOM 1691 C C . ASN A 1 213 ? -1.269 13.886 10.471 1.00 97.75 213 ASN A C 1
ATOM 1693 O O . ASN A 1 213 ? -1.176 13.368 9.360 1.00 97.75 213 ASN A O 1
ATOM 1697 N N . GLN A 1 214 ? -2.422 14.404 10.907 1.00 97.50 214 GLN A N 1
ATOM 1698 C CA . GLN A 1 214 ? -3.673 14.313 10.145 1.00 97.50 214 GLN A CA 1
ATOM 1699 C C . GLN A 1 214 ? -3.612 15.040 8.797 1.00 97.50 214 GLN A C 1
ATOM 1701 O O . GLN A 1 214 ? -4.300 14.633 7.866 1.00 97.50 214 GLN A O 1
ATOM 1706 N N . SER A 1 215 ? -2.800 16.095 8.673 1.00 98.19 215 SER A N 1
ATOM 1707 C CA . SER A 1 215 ? -2.650 16.808 7.401 1.00 98.19 215 SER A CA 1
ATOM 1708 C C . SER A 1 215 ? -1.981 15.917 6.356 1.00 98.19 215 SER A C 1
ATOM 1710 O O . SER A 1 215 ? -2.512 15.759 5.260 1.00 98.19 215 SER A O 1
ATOM 1712 N N . GLU A 1 216 ? -0.865 15.276 6.709 1.00 98.06 216 GLU A N 1
ATOM 1713 C CA . GLU A 1 216 ? -0.165 14.340 5.818 1.00 98.06 216 GLU A CA 1
ATOM 1714 C C . GLU A 1 216 ? -1.008 13.101 5.518 1.00 98.06 216 GLU A C 1
ATOM 1716 O O . GLU A 1 216 ? -1.124 12.709 4.358 1.00 98.06 216 GLU A O 1
ATOM 1721 N N . ILE A 1 217 ? -1.666 12.531 6.536 1.00 98.69 217 ILE A N 1
ATOM 1722 C CA . ILE A 1 217 ? -2.583 11.398 6.349 1.00 98.69 217 ILE A CA 1
ATOM 1723 C C . ILE A 1 217 ? -3.657 11.761 5.329 1.00 98.69 217 ILE A C 1
ATOM 1725 O O . ILE A 1 217 ? -3.873 11.005 4.389 1.00 98.69 217 ILE A O 1
ATOM 1729 N N . ASN A 1 218 ? -4.295 12.926 5.465 1.00 98.50 218 ASN A N 1
ATOM 1730 C CA . ASN A 1 218 ? -5.330 13.360 4.532 1.00 98.50 218 ASN A CA 1
ATOM 1731 C C . ASN A 1 218 ? -4.775 13.619 3.126 1.00 98.50 218 ASN A C 1
ATOM 1733 O O . ASN A 1 218 ? -5.436 13.279 2.148 1.00 98.50 218 ASN A O 1
ATOM 1737 N N . GLN A 1 219 ? -3.568 14.180 3.003 1.00 98.44 219 GLN A N 1
ATOM 1738 C CA . GLN A 1 219 ? -2.926 14.382 1.701 1.00 98.44 219 GLN A CA 1
ATOM 1739 C C . GLN A 1 219 ? -2.692 13.054 0.976 1.00 98.44 219 GLN A C 1
ATOM 1741 O O . GLN A 1 219 ? -3.077 12.929 -0.186 1.00 98.44 219 GLN A O 1
ATOM 1746 N N . VAL A 1 220 ? -2.142 12.048 1.662 1.00 98.62 220 VAL A N 1
ATOM 1747 C CA . VAL A 1 220 ? -1.948 10.706 1.088 1.00 98.62 220 VAL A CA 1
ATOM 1748 C C . VAL A 1 220 ? -3.290 10.028 0.823 1.00 98.62 220 VAL A C 1
ATOM 1750 O O . VAL A 1 220 ? -3.506 9.491 -0.257 1.00 98.62 220 VAL A O 1
ATOM 1753 N N . MET A 1 221 ? -4.230 10.099 1.764 1.00 98.19 221 MET A N 1
ATOM 1754 C CA . MET A 1 221 ? -5.561 9.502 1.634 1.00 98.19 221 MET A CA 1
ATOM 1755 C C . MET A 1 221 ? -6.317 10.032 0.406 1.00 98.19 221 MET A C 1
ATOM 1757 O O . MET A 1 221 ? -6.986 9.261 -0.279 1.00 98.19 221 MET A O 1
ATOM 1761 N N . ASN A 1 222 ? -6.172 11.322 0.087 1.00 97.94 222 ASN A N 1
ATOM 1762 C CA . ASN A 1 222 ? -6.773 11.948 -1.095 1.00 97.94 222 ASN A CA 1
ATOM 1763 C C . ASN A 1 222 ? -6.157 11.475 -2.419 1.00 97.94 222 ASN A C 1
ATOM 1765 O O . ASN A 1 222 ? -6.785 11.627 -3.464 1.00 97.94 222 ASN A O 1
ATOM 1769 N N . LYS A 1 223 ? -4.950 10.902 -2.385 1.00 97.56 223 LYS A N 1
ATOM 1770 C CA . LYS A 1 223 ? -4.322 10.249 -3.541 1.00 97.56 223 LYS A CA 1
ATOM 1771 C C . LYS A 1 223 ? -4.822 8.818 -3.733 1.00 97.56 223 LYS A C 1
ATOM 1773 O O . LYS A 1 223 ? -4.610 8.261 -4.803 1.00 97.56 223 LYS A O 1
ATOM 1778 N N . ILE A 1 224 ? -5.469 8.220 -2.728 1.00 97.38 224 ILE A N 1
ATOM 1779 C CA . ILE A 1 224 ? -5.932 6.834 -2.785 1.00 97.38 224 ILE A CA 1
ATOM 1780 C C . ILE A 1 224 ? -7.346 6.762 -3.368 1.00 97.38 224 ILE A C 1
ATOM 1782 O O . ILE A 1 224 ? -8.292 7.354 -2.835 1.00 97.38 224 ILE A O 1
ATOM 1786 N N . THR A 1 225 ? -7.523 5.944 -4.399 1.00 95.00 225 THR A N 1
ATOM 1787 C CA . THR A 1 225 ? -8.832 5.608 -4.978 1.00 95.00 225 THR A CA 1
ATOM 1788 C C . THR A 1 225 ? -9.137 4.138 -4.717 1.00 95.00 225 THR A C 1
ATOM 1790 O O . THR A 1 225 ? -8.273 3.290 -4.913 1.00 95.00 225 THR A O 1
ATOM 1793 N N . LEU A 1 226 ? -10.358 3.832 -4.266 1.00 92.31 226 LEU A N 1
ATOM 1794 C CA . LEU A 1 226 ? -10.848 2.454 -4.171 1.00 92.31 226 LEU A CA 1
ATOM 1795 C C . LEU A 1 226 ? -11.795 2.171 -5.327 1.00 92.31 226 LEU A C 1
ATOM 1797 O O . LEU A 1 226 ? -12.582 3.038 -5.714 1.00 92.31 226 LEU A O 1
ATOM 1801 N N . GLY A 1 227 ? -11.749 0.938 -5.819 1.00 79.44 227 GLY A N 1
ATOM 1802 C CA . GLY A 1 227 ? -12.520 0.532 -6.985 1.00 79.44 227 GLY A CA 1
ATOM 1803 C C . GLY A 1 227 ? -11.874 1.004 -8.287 1.00 79.44 227 GLY A C 1
ATOM 1804 O O . GLY A 1 227 ? -10.834 1.658 -8.281 1.00 79.44 227 GLY A O 1
ATOM 1805 N N . ASN A 1 228 ? -12.513 0.649 -9.405 1.00 66.81 228 ASN A N 1
ATOM 1806 C CA . ASN A 1 228 ? -11.944 0.666 -10.756 1.00 66.81 228 ASN A CA 1
ATOM 1807 C C . ASN A 1 228 ? -10.899 -0.455 -10.973 1.00 66.81 228 ASN A C 1
ATOM 1809 O O . ASN A 1 228 ? -9.888 -0.549 -10.280 1.00 66.81 228 ASN A O 1
ATOM 1813 N N . ASN A 1 229 ? -11.162 -1.327 -11.951 1.00 71.31 229 ASN A N 1
ATOM 1814 C CA . ASN A 1 229 ? -10.299 -2.471 -12.287 1.00 71.31 229 ASN A CA 1
ATOM 1815 C C . ASN A 1 229 ? -9.222 -2.119 -13.324 1.00 71.31 229 ASN A C 1
ATOM 1817 O O . ASN A 1 229 ? -8.509 -2.991 -13.815 1.00 71.31 229 ASN A O 1
ATOM 1821 N N . GLU A 1 230 ? -9.104 -0.840 -13.677 1.00 79.44 230 GLU A N 1
ATOM 1822 C CA . GLU A 1 230 ? -8.053 -0.352 -14.557 1.00 79.44 230 GLU A CA 1
ATOM 1823 C C . GLU A 1 230 ? -6.749 -0.129 -13.791 1.00 79.44 230 GLU A C 1
ATOM 1825 O O . GLU A 1 230 ? -6.602 0.833 -13.028 1.00 79.44 230 GLU A O 1
ATOM 1830 N N . VAL A 1 231 ? -5.777 -0.995 -14.071 1.00 79.44 231 VAL A N 1
ATOM 1831 C CA . VAL A 1 231 ? -4.393 -0.843 -13.624 1.00 79.44 231 VAL A CA 1
ATOM 1832 C C . VAL A 1 231 ? -3.802 0.440 -14.210 1.00 79.44 231 VAL A C 1
ATOM 1834 O O . VAL A 1 231 ? -3.776 0.629 -15.432 1.00 79.44 231 VAL A O 1
ATOM 1837 N N . LEU A 1 232 ? -3.290 1.315 -13.340 1.00 83.56 232 LEU A N 1
ATOM 1838 C CA . LEU A 1 232 ? -2.515 2.477 -13.768 1.00 83.56 232 LEU A CA 1
ATOM 1839 C C . LEU A 1 232 ? -1.223 2.011 -14.434 1.00 83.56 232 LEU A C 1
ATOM 1841 O O . LEU A 1 232 ? -0.356 1.409 -13.796 1.00 83.56 232 LEU A O 1
ATOM 1845 N N . LYS A 1 233 ? -1.083 2.311 -15.727 1.00 84.75 233 LYS A N 1
ATOM 1846 C CA . LYS A 1 233 ? 0.172 2.080 -16.439 1.00 84.75 233 LYS A CA 1
ATOM 1847 C C . LYS A 1 233 ? 1.222 3.074 -15.937 1.00 84.75 233 LYS A C 1
ATOM 1849 O O . LYS A 1 233 ? 0.913 4.264 -15.855 1.00 84.75 233 LYS A O 1
ATOM 1854 N N . PRO A 1 234 ? 2.453 2.619 -15.648 1.00 84.94 234 PRO A N 1
ATOM 1855 C CA . PRO A 1 234 ? 3.571 3.513 -15.394 1.00 84.94 234 PRO A CA 1
ATOM 1856 C C . PRO A 1 234 ? 3.703 4.552 -16.505 1.00 84.94 234 PRO A C 1
ATOM 1858 O O . PRO A 1 234 ? 3.718 4.203 -17.687 1.00 84.94 234 PRO A O 1
ATOM 1861 N N . LYS A 1 235 ? 3.804 5.821 -16.117 1.00 90.00 235 LYS A N 1
ATOM 1862 C CA . LYS A 1 235 ? 4.019 6.941 -17.027 1.00 90.00 235 LYS A CA 1
ATOM 1863 C C . LYS A 1 235 ? 5.269 7.687 -16.596 1.00 90.00 235 LYS A C 1
ATOM 1865 O O . LYS A 1 235 ? 5.423 8.004 -15.418 1.00 90.00 235 LYS A O 1
ATOM 1870 N N . ARG A 1 236 ? 6.153 7.951 -17.547 1.00 89.94 236 ARG A N 1
ATOM 1871 C CA . ARG A 1 236 ? 7.357 8.751 -17.349 1.00 89.94 236 ARG A CA 1
ATOM 1872 C C . ARG A 1 236 ? 7.017 10.238 -17.290 1.00 89.94 236 ARG A C 1
ATOM 1874 O O . ARG A 1 236 ? 6.113 10.689 -17.983 1.00 89.94 236 ARG A O 1
ATOM 1881 N N . ILE A 1 237 ? 7.710 10.984 -16.429 1.00 87.12 237 ILE A N 1
ATOM 1882 C CA . ILE A 1 237 ? 7.511 12.442 -16.292 1.00 87.12 237 ILE A CA 1
ATOM 1883 C C . ILE A 1 237 ? 8.322 13.228 -17.335 1.00 87.12 237 ILE A C 1
ATOM 1885 O O . ILE A 1 237 ? 8.014 14.382 -17.617 1.00 87.12 237 ILE A O 1
ATOM 1889 N N . ASP A 1 238 ? 9.360 12.619 -17.902 1.00 79.12 238 ASP A N 1
ATOM 1890 C CA . ASP A 1 238 ? 10.233 13.211 -18.918 1.00 79.12 238 ASP A CA 1
ATOM 1891 C C . ASP A 1 238 ? 9.755 12.992 -20.368 1.00 79.12 238 ASP A C 1
ATOM 1893 O O . ASP A 1 238 ? 10.446 13.407 -21.299 1.00 79.12 238 ASP A O 1
ATOM 1897 N N . GLU A 1 239 ? 8.586 12.372 -20.553 1.00 65.19 239 GLU A N 1
ATOM 1898 C CA . GLU A 1 239 ? 7.893 12.177 -21.840 1.00 65.19 239 GLU A CA 1
ATOM 1899 C C . GLU A 1 239 ? 6.699 13.131 -21.984 1.00 65.19 239 GLU A C 1
ATOM 1901 O O . GLU A 1 239 ? 6.554 13.715 -23.083 1.00 65.19 239 GLU A O 1
#

pLDDT: mean 74.92, std 25.52, range [26.7, 98.81]